Protein AF-A0A7C7CKQ8-F1 (afdb_monomer_lite)

pLDDT: mean 85.45, std 15.58, range [36.16, 98.75]

Foldseek 3Di:
DDDDDDDDDDDDDPPPPPDPPDDPQCPDLVRCQDQLFKAKEKDKWKWFADPVRDTATDDAAAQDDGIKIKMKMAMAGNVRAADWQFWKAKFKDFPNHGFFDWPDRIATAHNRNIDMIITDRVSDWFAADPVDPDHRFMKMKIWGDRPRHIDIYIDTHTHDHVVVDPQDDKDKDKDWPDPDFDPPVPPGDIDIDIFIARPVPRDTIPRPD

Radius of gyration: 27.92 Å; chains: 1; bounding box: 62×60×99 Å

Structure (mmCIF, N/CA/C/O backbone):
data_AF-A0A7C7CKQ8-F1
#
_entry.id   AF-A0A7C7CKQ8-F1
#
loop_
_atom_site.group_PDB
_atom_site.id
_atom_site.type_symbol
_atom_site.label_atom_id
_atom_site.label_alt_id
_atom_site.label_comp_id
_atom_site.label_asym_id
_atom_site.label_entity_id
_atom_site.label_seq_id
_atom_site.pdbx_PDB_ins_code
_atom_site.Cartn_x
_atom_site.Cartn_y
_atom_site.Cartn_z
_atom_site.occupancy
_atom_site.B_iso_or_equiv
_atom_site.auth_seq_id
_atom_site.auth_comp_id
_atom_site.auth_asym_id
_atom_site.auth_atom_id
_atom_site.pdbx_PDB_model_num
ATOM 1 N N . MET A 1 1 ? 32.259 -39.531 76.817 1.00 41.25 1 MET A N 1
ATOM 2 C CA . MET A 1 1 ? 32.164 -39.620 75.342 1.00 41.25 1 MET A CA 1
ATOM 3 C C . MET A 1 1 ? 31.225 -38.518 74.857 1.00 41.25 1 MET A C 1
ATOM 5 O O . MET A 1 1 ? 30.038 -38.591 75.140 1.00 41.25 1 MET A O 1
ATOM 9 N N . LYS A 1 2 ? 31.754 -37.455 74.236 1.00 36.16 2 LYS A N 1
ATOM 10 C CA . LYS A 1 2 ? 30.965 -36.349 73.658 1.00 36.16 2 LYS A CA 1
ATOM 11 C C . LYS A 1 2 ? 30.512 -36.754 72.251 1.00 36.16 2 LYS A C 1
ATOM 13 O O . LYS A 1 2 ? 31.362 -37.095 71.436 1.00 36.16 2 LYS A O 1
ATOM 18 N N . LYS A 1 3 ? 29.207 -36.723 71.971 1.00 40.41 3 LYS A N 1
ATOM 19 C CA . LYS A 1 3 ? 28.663 -36.860 70.611 1.00 40.41 3 LYS A CA 1
ATOM 20 C C . LYS A 1 3 ? 28.448 -35.458 70.040 1.00 40.41 3 LYS A C 1
ATOM 22 O O . LYS A 1 3 ? 27.724 -34.667 70.633 1.00 40.41 3 LYS A O 1
ATOM 27 N N . ILE A 1 4 ? 29.121 -35.156 68.934 1.00 49.53 4 ILE A N 1
ATOM 28 C CA . ILE A 1 4 ? 28.958 -33.923 68.156 1.00 49.53 4 ILE A CA 1
ATOM 29 C C . ILE A 1 4 ? 27.866 -34.203 67.123 1.00 49.53 4 ILE A C 1
ATOM 31 O O . ILE A 1 4 ? 27.979 -35.159 66.358 1.00 49.53 4 ILE A O 1
ATOM 35 N N . PHE A 1 5 ? 26.794 -33.415 67.143 1.00 45.41 5 PHE A N 1
ATOM 36 C CA . PHE A 1 5 ? 25.707 -33.493 66.171 1.00 45.41 5 PHE A CA 1
ATOM 37 C C . PHE A 1 5 ? 26.001 -32.482 65.055 1.00 45.41 5 PHE A C 1
ATOM 39 O O . PHE A 1 5 ? 26.031 -31.280 65.307 1.00 45.41 5 PHE A O 1
ATOM 46 N N . ASN A 1 6 ? 26.266 -32.969 63.842 1.00 40.62 6 ASN A N 1
ATOM 47 C CA . ASN A 1 6 ? 26.418 -32.132 62.652 1.00 40.62 6 ASN A CA 1
ATOM 48 C C . ASN A 1 6 ? 25.029 -31.681 62.180 1.00 40.62 6 ASN A C 1
ATOM 50 O O . ASN A 1 6 ? 24.205 -32.516 61.810 1.00 40.62 6 ASN A O 1
ATOM 54 N N . ILE A 1 7 ? 24.776 -30.372 62.188 1.00 47.56 7 ILE A N 1
ATOM 55 C CA . ILE A 1 7 ? 23.594 -29.760 61.573 1.00 47.56 7 ILE A CA 1
ATOM 56 C C . ILE A 1 7 ? 23.977 -29.364 60.145 1.00 47.56 7 ILE A C 1
ATOM 58 O O . ILE A 1 7 ? 24.810 -28.483 59.944 1.00 47.56 7 ILE A O 1
ATOM 62 N N . ILE A 1 8 ? 23.378 -30.028 59.158 1.00 52.06 8 ILE A N 1
ATOM 63 C CA . ILE A 1 8 ? 23.418 -29.610 57.754 1.00 52.06 8 ILE A CA 1
ATOM 64 C C . ILE A 1 8 ? 22.291 -28.593 57.562 1.00 52.06 8 ILE A C 1
ATOM 66 O O . ILE A 1 8 ? 21.115 -28.940 57.655 1.00 52.06 8 ILE A O 1
ATOM 70 N N . VAL A 1 9 ? 22.651 -27.333 57.322 1.00 49.59 9 VAL A N 1
ATOM 71 C CA . VAL A 1 9 ? 21.715 -26.276 56.921 1.00 49.59 9 VAL A CA 1
ATOM 72 C C . VAL A 1 9 ? 21.543 -26.361 55.406 1.00 49.59 9 VAL A C 1
ATOM 74 O O . VAL A 1 9 ? 22.458 -26.040 54.652 1.00 49.59 9 VAL A O 1
ATOM 77 N N . VAL A 1 10 ? 20.375 -26.821 54.959 1.00 53.75 10 VAL A N 1
ATOM 78 C CA . VAL A 1 10 ? 19.971 -26.752 53.551 1.00 53.75 10 VAL A CA 1
ATOM 79 C C . VAL A 1 10 ? 19.453 -25.339 53.294 1.00 53.75 10 VAL A C 1
ATOM 81 O O . VAL A 1 10 ? 18.386 -24.965 53.772 1.00 53.75 10 VAL A O 1
ATOM 84 N N . VAL A 1 11 ? 20.234 -24.539 52.571 1.00 50.75 11 VAL A N 1
ATOM 85 C CA . VAL A 1 11 ? 19.814 -23.223 52.079 1.00 50.75 11 VAL A CA 1
ATOM 86 C C . VAL A 1 11 ? 18.884 -23.448 50.887 1.00 50.75 11 VAL A C 1
ATOM 88 O O . VAL A 1 11 ? 19.332 -23.740 49.781 1.00 50.75 11 VAL A O 1
ATOM 91 N N . THR A 1 12 ? 17.577 -23.349 51.112 1.00 55.59 12 THR A N 1
ATOM 92 C CA . THR A 1 12 ? 16.575 -23.222 50.047 1.00 55.59 12 THR A CA 1
ATOM 93 C C . THR A 1 12 ? 16.792 -21.896 49.322 1.00 55.59 12 THR A C 1
ATOM 95 O O . THR A 1 12 ? 16.590 -20.830 49.901 1.00 55.59 12 THR A O 1
ATOM 98 N N . GLY A 1 13 ? 17.229 -21.964 48.063 1.00 53.69 13 GLY A N 1
ATOM 99 C CA . GLY A 1 13 ? 17.322 -20.807 47.181 1.00 53.69 13 GLY A CA 1
ATOM 100 C C . GLY A 1 13 ? 15.938 -20.208 46.941 1.00 53.69 13 GLY A C 1
ATOM 101 O O . GLY A 1 13 ? 15.058 -20.872 46.395 1.00 53.69 13 GLY A O 1
ATOM 102 N N . LEU A 1 14 ? 15.751 -18.955 47.361 1.00 54.09 14 LEU A N 1
ATOM 103 C CA . LEU A 1 14 ? 14.639 -18.132 46.903 1.00 54.09 14 LEU A CA 1
ATOM 104 C C . LEU A 1 14 ? 14.793 -17.933 45.391 1.00 54.09 14 LEU A C 1
ATOM 106 O O . LEU A 1 14 ? 15.691 -17.224 44.939 1.00 54.09 14 LEU A O 1
ATOM 110 N N . PHE A 1 15 ? 13.898 -18.542 44.616 1.00 50.78 15 PHE A N 1
ATOM 111 C CA . PHE A 1 15 ? 13.617 -18.105 43.257 1.00 50.78 15 PHE A CA 1
ATOM 112 C C . PHE A 1 15 ? 12.980 -16.715 43.340 1.00 50.78 15 PHE A C 1
ATOM 114 O O . PHE A 1 15 ? 11.789 -16.580 43.609 1.00 50.78 15 PHE A O 1
ATOM 121 N N . ILE A 1 16 ? 13.786 -15.675 43.137 1.00 56.84 16 ILE A N 1
ATOM 122 C CA . ILE A 1 16 ? 13.284 -14.347 42.791 1.00 56.84 16 ILE A CA 1
ATOM 123 C C . ILE A 1 16 ? 12.740 -14.418 41.365 1.00 56.84 16 ILE A C 1
ATOM 125 O O . ILE A 1 16 ? 13.445 -14.188 40.388 1.00 56.84 16 ILE A O 1
ATOM 129 N N . VAL A 1 17 ? 11.468 -14.791 41.249 1.00 55.81 17 VAL A N 1
ATOM 130 C CA . VAL A 1 17 ? 10.666 -14.460 40.074 1.00 55.81 17 VAL A CA 1
ATOM 131 C C . VAL A 1 17 ? 10.487 -12.946 40.139 1.00 55.81 17 VAL A C 1
ATOM 133 O O . VAL A 1 17 ? 9.616 -12.464 40.858 1.00 55.81 17 VAL A O 1
ATOM 136 N N . SER A 1 18 ? 11.365 -12.176 39.490 1.00 46.53 18 SER A N 1
ATOM 137 C CA . SER A 1 18 ? 11.049 -10.770 39.254 1.00 46.53 18 SER A CA 1
ATOM 138 C C . SER A 1 18 ? 9.927 -10.764 38.228 1.00 46.53 18 SER A C 1
ATOM 140 O O . SER A 1 18 ? 10.155 -11.064 37.054 1.00 46.53 18 SER A O 1
ATOM 142 N N . CYS A 1 19 ? 8.706 -10.493 38.679 1.00 60.38 19 CYS A N 1
ATOM 143 C CA . CYS A 1 19 ? 7.676 -10.028 37.770 1.00 60.38 19 CYS A CA 1
ATOM 144 C C . CYS A 1 19 ? 8.235 -8.802 37.037 1.00 60.38 19 CYS A C 1
ATOM 146 O O . CYS A 1 19 ? 8.894 -7.954 37.638 1.00 60.38 19 CYS A O 1
ATOM 148 N N . ASP A 1 20 ? 8.061 -8.767 35.722 1.00 65.56 20 ASP A N 1
ATOM 149 C CA . ASP A 1 20 ? 8.374 -7.592 34.922 1.00 65.56 20 ASP A CA 1
ATOM 150 C C . ASP A 1 20 ? 7.359 -6.500 35.292 1.00 65.56 20 ASP A C 1
ATOM 152 O O . ASP A 1 20 ? 6.211 -6.551 34.861 1.00 65.56 20 ASP A O 1
ATOM 156 N N . ASP A 1 21 ? 7.757 -5.562 36.155 1.00 59.62 2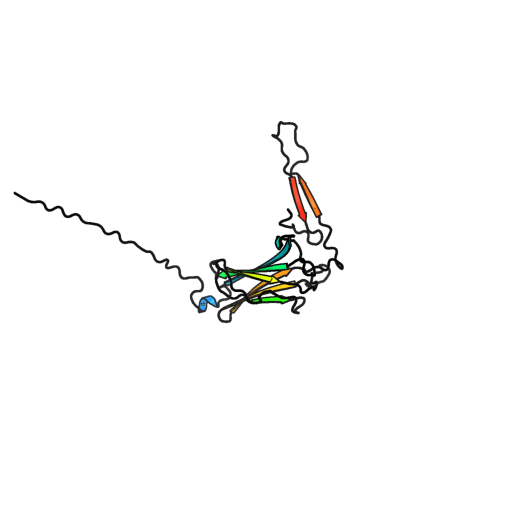1 ASP A N 1
ATOM 157 C CA . ASP A 1 21 ? 6.905 -4.463 36.638 1.00 59.62 21 ASP A CA 1
ATOM 158 C C . ASP A 1 21 ? 6.731 -3.338 35.598 1.00 59.62 21 ASP A C 1
ATOM 160 O O . ASP A 1 21 ? 6.193 -2.270 35.908 1.00 59.62 21 ASP A O 1
ATOM 164 N N . ARG A 1 22 ? 7.191 -3.533 34.354 1.00 65.12 22 ARG A N 1
ATOM 165 C CA . ARG A 1 22 ? 6.934 -2.575 33.278 1.00 65.12 22 ARG A CA 1
ATOM 166 C C . ARG A 1 22 ? 5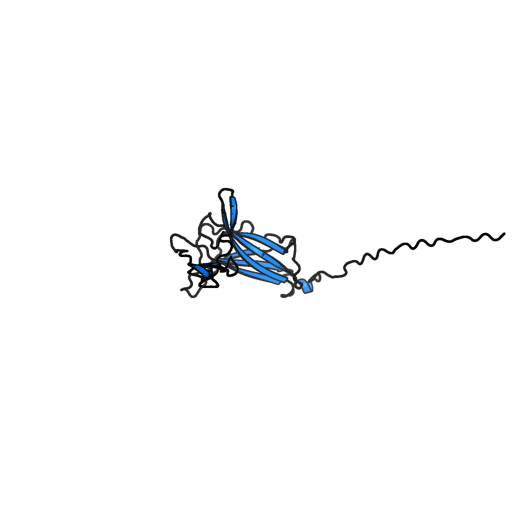.438 -2.560 32.982 1.00 65.12 22 ARG A C 1
ATOM 168 O O . ARG A 1 22 ? 4.880 -3.520 32.457 1.00 65.12 22 ARG A O 1
ATOM 175 N N . GLN A 1 23 ? 4.794 -1.446 33.315 1.00 65.38 23 GLN A N 1
ATOM 176 C CA . GLN A 1 23 ? 3.453 -1.161 32.825 1.00 65.38 23 GLN A CA 1
ATOM 177 C C . GLN A 1 23 ? 3.507 -1.068 31.293 1.00 65.38 23 GLN A C 1
ATOM 179 O O . GLN A 1 23 ? 4.416 -0.414 30.769 1.00 65.38 23 GLN A O 1
ATOM 184 N N . PRO A 1 24 ? 2.574 -1.710 30.568 1.00 67.19 24 PRO A N 1
ATOM 185 C CA . PRO A 1 24 ? 2.436 -1.492 29.135 1.00 67.19 24 PRO A CA 1
ATOM 186 C C . PRO A 1 24 ? 2.264 0.005 28.872 1.00 67.19 24 PRO A C 1
ATOM 188 O O . PRO A 1 24 ? 1.589 0.692 29.650 1.00 67.19 24 PRO A O 1
ATOM 191 N N . ALA A 1 25 ? 2.859 0.514 27.792 1.00 76.75 25 ALA A N 1
ATOM 192 C CA . ALA A 1 25 ? 2.593 1.886 27.382 1.00 76.75 25 ALA A CA 1
ATOM 193 C C . ALA A 1 25 ? 1.086 2.058 27.161 1.00 76.75 25 ALA A C 1
ATOM 195 O O . ALA A 1 25 ? 0.426 1.150 26.654 1.00 76.75 25 ALA A O 1
ATOM 196 N N . ASN A 1 26 ? 0.546 3.214 27.550 1.00 81.06 26 ASN A N 1
ATOM 197 C CA . ASN A 1 26 ? -0.873 3.533 27.389 1.00 81.06 26 ASN A CA 1
ATOM 198 C C . ASN A 1 26 ? -1.826 2.521 28.060 1.00 81.06 26 ASN A C 1
ATOM 200 O O . ASN A 1 26 ? -2.933 2.283 27.579 1.00 81.06 26 ASN A O 1
ATOM 204 N N . SER A 1 27 ? -1.394 1.885 29.152 1.00 72.25 27 SER A N 1
ATOM 205 C CA . SER A 1 27 ? -2.253 1.004 29.958 1.00 72.25 27 SER A CA 1
ATOM 206 C C . SER A 1 27 ? -3.294 1.773 30.781 1.00 72.25 27 SER A C 1
ATOM 208 O O . SER A 1 27 ? -4.318 1.199 31.150 1.00 72.25 27 SER A O 1
ATOM 210 N N . ASP A 1 28 ? -3.066 3.067 31.035 1.00 78.88 28 ASP A N 1
ATOM 211 C CA . ASP A 1 28 ? -4.079 3.994 31.547 1.00 78.88 28 ASP A CA 1
ATOM 212 C C . ASP A 1 28 ? -4.992 4.446 30.397 1.00 78.88 28 ASP A C 1
ATOM 214 O O . ASP A 1 28 ? -4.522 4.959 29.376 1.00 78.88 28 ASP A O 1
ATOM 218 N N . GLU A 1 29 ? -6.307 4.292 30.572 1.00 75.50 29 GLU A N 1
ATOM 219 C CA . GLU A 1 29 ? -7.310 4.706 29.585 1.00 75.50 29 GLU A CA 1
ATOM 220 C C . GLU A 1 29 ? -7.186 6.192 29.206 1.00 75.50 29 GLU A C 1
ATOM 222 O O . GLU A 1 29 ? -7.435 6.559 28.057 1.00 75.50 29 GLU A O 1
ATOM 227 N N . ASN A 1 30 ? -6.755 7.056 30.132 1.00 77.12 30 ASN A N 1
ATOM 228 C CA . ASN A 1 30 ? -6.565 8.478 29.846 1.00 77.12 30 ASN A CA 1
ATOM 229 C C . ASN A 1 30 ? -5.340 8.726 28.960 1.00 77.12 30 ASN A C 1
ATOM 231 O O . ASN A 1 30 ? -5.379 9.593 28.090 1.00 77.12 30 ASN A O 1
ATOM 235 N N . GLU A 1 31 ? -4.261 7.963 29.142 1.00 78.31 31 GLU A N 1
ATOM 236 C CA . GLU A 1 31 ? -3.058 8.088 28.313 1.00 78.31 31 GLU A CA 1
ATOM 237 C C . GLU A 1 31 ? -3.283 7.501 26.915 1.00 78.31 31 GLU A C 1
ATOM 239 O O . GLU A 1 31 ? -2.841 8.094 25.930 1.00 78.31 31 GLU A O 1
ATOM 244 N N . ALA A 1 32 ? -4.065 6.419 26.811 1.00 80.31 32 ALA A N 1
ATOM 245 C CA . ALA A 1 32 ? -4.423 5.752 25.554 1.00 80.31 32 ALA A CA 1
ATOM 246 C C . ALA A 1 32 ? -5.271 6.589 24.586 1.00 80.31 32 ALA A C 1
ATOM 248 O O . ALA A 1 32 ? -5.415 6.226 23.421 1.00 80.31 32 ALA A O 1
ATOM 249 N N . THR A 1 33 ? -5.836 7.703 25.045 1.00 85.62 33 THR A N 1
ATOM 250 C CA . THR A 1 33 ? -6.648 8.604 24.211 1.00 85.62 33 THR A CA 1
ATOM 251 C C . THR A 1 33 ? -5.905 9.876 23.819 1.00 85.62 33 THR A C 1
ATOM 253 O O . THR A 1 33 ? -6.446 10.725 23.112 1.00 85.62 33 THR A O 1
ATOM 256 N N . THR A 1 34 ? -4.648 10.032 24.230 1.00 87.75 34 THR A N 1
ATOM 257 C CA . THR A 1 34 ? -3.832 11.172 23.805 1.00 87.75 34 THR A CA 1
ATOM 258 C C . THR A 1 34 ? -3.347 10.988 22.367 1.00 87.75 34 THR A C 1
ATOM 260 O O . THR A 1 34 ? -3.037 9.880 21.944 1.00 87.75 34 THR A O 1
ATOM 263 N N . SER A 1 35 ? -3.215 12.073 21.599 1.00 82.69 35 SER A N 1
ATOM 264 C CA . SER A 1 35 ? -2.800 12.011 20.184 1.00 82.69 35 SER A CA 1
ATOM 265 C C . SER A 1 35 ? -1.400 11.423 19.946 1.00 82.69 35 SER A C 1
ATOM 267 O O . SER A 1 35 ? -1.065 11.091 18.814 1.00 82.69 35 SER A O 1
ATOM 269 N N . GLY A 1 36 ? -0.579 11.291 20.992 1.00 87.56 36 GLY A N 1
ATOM 270 C CA . GLY A 1 36 ? 0.739 10.652 20.945 1.00 87.56 36 GLY A CA 1
ATOM 271 C C . GLY A 1 36 ? 0.762 9.211 21.459 1.00 87.56 36 GLY A C 1
ATOM 272 O O . GLY A 1 36 ? 1.838 8.619 21.509 1.00 87.56 36 GLY A O 1
ATOM 273 N N . ALA A 1 37 ? -0.386 8.658 21.861 1.00 92.69 37 ALA A N 1
ATOM 274 C CA . ALA A 1 37 ? -0.470 7.314 22.417 1.00 92.69 37 ALA A CA 1
ATOM 275 C C . ALA A 1 37 ? -0.061 6.259 21.387 1.00 92.69 37 ALA A C 1
ATOM 277 O O . ALA A 1 37 ? 0.686 5.338 21.706 1.00 92.69 37 ALA A O 1
ATOM 278 N N . TYR A 1 38 ? -0.495 6.413 20.140 1.00 96.19 38 TYR A N 1
ATOM 279 C CA . TYR A 1 38 ? -0.245 5.433 19.094 1.00 96.19 38 TYR A CA 1
ATOM 280 C C . TYR A 1 38 ? 0.396 6.064 17.867 1.00 96.19 38 TYR A C 1
ATOM 282 O O . TYR A 1 38 ? 0.182 7.231 17.541 1.00 96.19 38 TYR A O 1
ATOM 290 N N . LYS A 1 39 ? 1.185 5.251 17.172 1.00 96.94 39 LYS A N 1
ATOM 291 C CA . LYS A 1 39 ? 1.811 5.564 15.894 1.00 96.94 39 LYS A CA 1
ATOM 292 C C . LYS A 1 39 ? 1.267 4.574 14.876 1.00 96.94 39 LYS A C 1
ATOM 294 O O . LYS A 1 39 ? 1.479 3.370 15.013 1.00 96.94 39 LYS A O 1
ATOM 299 N N . ILE A 1 40 ? 0.579 5.078 13.859 1.00 98.25 40 ILE A N 1
ATOM 300 C CA . ILE A 1 40 ? 0.165 4.282 12.707 1.00 98.25 40 ILE A CA 1
ATOM 301 C C . ILE A 1 40 ? 0.990 4.693 11.489 1.00 98.25 40 ILE A C 1
ATOM 303 O O . ILE A 1 40 ? 1.262 5.872 11.267 1.00 98.25 40 ILE A O 1
ATOM 307 N N . SER A 1 41 ? 1.414 3.711 10.706 1.00 98.50 41 SER A N 1
ATOM 308 C CA . SER A 1 41 ? 2.006 3.926 9.385 1.00 98.50 41 SER A CA 1
ATOM 309 C C . SER A 1 41 ? 1.329 3.008 8.382 1.00 98.50 41 SER A C 1
ATOM 311 O O . SER A 1 41 ? 0.807 1.961 8.764 1.00 98.50 41 SER A O 1
ATOM 313 N N . VAL A 1 42 ? 1.313 3.401 7.111 1.00 98.56 42 VAL A N 1
ATOM 314 C CA . VAL A 1 42 ? 0.705 2.607 6.044 1.00 98.56 42 VAL A CA 1
ATOM 315 C C . VAL A 1 42 ? 1.590 2.607 4.806 1.00 98.56 42 VAL A C 1
ATOM 317 O O . VAL A 1 42 ? 2.217 3.609 4.465 1.00 98.56 42 VAL A O 1
ATOM 320 N N . THR A 1 43 ? 1.650 1.458 4.145 1.00 97.25 43 THR A N 1
ATOM 321 C CA . THR A 1 43 ? 2.384 1.244 2.896 1.00 97.25 43 THR A CA 1
ATOM 322 C C . THR A 1 43 ? 1.514 0.485 1.903 1.00 97.25 43 THR A C 1
ATOM 324 O O . THR A 1 43 ? 0.558 -0.188 2.294 1.00 97.25 43 THR A O 1
ATOM 327 N N . ALA A 1 44 ? 1.843 0.609 0.620 1.00 95.94 44 ALA A N 1
ATOM 328 C CA . ALA A 1 44 ? 1.191 -0.095 -0.472 1.00 95.94 44 ALA A CA 1
ATOM 329 C C . ALA A 1 44 ? 2.254 -0.829 -1.295 1.00 95.94 44 ALA A C 1
ATOM 331 O O . ALA A 1 44 ? 3.301 -0.257 -1.595 1.00 95.94 44 ALA A O 1
ATOM 332 N N . GLN A 1 45 ? 1.983 -2.083 -1.647 1.00 93.88 45 GLN A N 1
ATOM 333 C CA . GLN A 1 45 ? 2.838 -2.887 -2.514 1.00 93.88 45 GLN A CA 1
ATOM 334 C C . GLN A 1 45 ? 1.969 -3.685 -3.481 1.00 93.88 45 GLN A C 1
ATOM 336 O O . GLN A 1 45 ? 1.120 -4.469 -3.061 1.00 93.88 45 GLN A O 1
ATOM 341 N N . SER A 1 46 ? 2.207 -3.511 -4.774 1.00 91.88 46 SER A N 1
ATOM 342 C CA . SER A 1 46 ? 1.499 -4.240 -5.822 1.00 91.88 46 SER A CA 1
ATOM 343 C C . SER A 1 46 ? 2.124 -5.617 -6.056 1.00 91.88 46 SER A C 1
ATOM 345 O O . SER A 1 46 ? 3.346 -5.781 -5.974 1.00 91.88 46 SER A O 1
ATOM 347 N N . TYR A 1 47 ? 1.284 -6.612 -6.335 1.00 90.19 47 TYR A N 1
ATOM 348 C CA . TYR A 1 47 ? 1.686 -7.989 -6.609 1.00 90.19 47 TYR A CA 1
ATOM 349 C C . TYR A 1 47 ? 0.983 -8.521 -7.853 1.00 90.19 47 TYR A C 1
ATOM 351 O O . TYR A 1 47 ? -0.241 -8.469 -7.944 1.00 90.19 47 TYR A O 1
ATOM 359 N N . GLY A 1 48 ? 1.758 -9.074 -8.782 1.00 89.19 48 GLY A N 1
ATOM 360 C CA . GLY A 1 48 ? 1.245 -9.986 -9.800 1.00 89.19 48 GLY A CA 1
ATOM 361 C C . GLY A 1 48 ? 1.242 -11.423 -9.279 1.00 89.19 48 GLY A C 1
ATOM 362 O O . GLY A 1 48 ? 1.780 -11.706 -8.207 1.00 89.19 48 GLY A O 1
ATOM 363 N N . PHE A 1 49 ? 0.675 -12.348 -10.050 1.00 87.69 49 PHE A N 1
ATOM 364 C CA . PHE A 1 49 ? 0.671 -13.771 -9.710 1.00 87.69 49 PHE A CA 1
ATOM 365 C C . PHE A 1 49 ? 1.332 -14.593 -10.816 1.00 87.69 49 PHE A C 1
ATOM 367 O O . PHE A 1 49 ? 1.020 -14.427 -11.997 1.00 87.69 49 PHE A O 1
ATOM 374 N N . ASP A 1 50 ? 2.262 -15.470 -10.435 1.00 86.31 50 ASP A N 1
ATOM 375 C CA . ASP A 1 50 ? 2.895 -16.402 -11.370 1.00 86.31 50 ASP A CA 1
ATOM 376 C C . ASP A 1 50 ? 1.921 -17.516 -11.814 1.00 86.31 50 ASP A C 1
ATOM 378 O O . ASP A 1 50 ? 0.778 -17.614 -11.357 1.00 86.31 50 ASP A O 1
ATOM 382 N N . SER A 1 51 ? 2.370 -18.414 -12.696 1.00 91.38 51 SER A N 1
ATOM 383 C CA . SER A 1 51 ? 1.546 -19.533 -13.181 1.00 91.38 51 SER A CA 1
ATOM 384 C C . SER A 1 51 ? 1.114 -20.525 -12.091 1.00 91.38 51 SER A C 1
ATOM 386 O O . SER A 1 51 ? 0.228 -21.341 -12.333 1.00 91.38 51 SER A O 1
ATOM 388 N N . ASN A 1 52 ? 1.751 -20.488 -10.919 1.00 93.69 52 ASN A N 1
ATOM 389 C CA . ASN A 1 52 ? 1.433 -21.313 -9.756 1.00 93.69 52 ASN A CA 1
ATOM 390 C C . ASN A 1 52 ? 0.615 -20.540 -8.706 1.00 93.69 52 ASN A C 1
ATOM 392 O O . ASN A 1 52 ? 0.370 -21.070 -7.622 1.00 93.69 52 ASN A O 1
ATOM 396 N N . ASN A 1 53 ? 0.173 -19.319 -9.027 1.00 89.62 53 ASN A N 1
ATOM 397 C CA . ASN A 1 53 ? -0.566 -18.421 -8.146 1.00 89.62 53 ASN A CA 1
ATOM 398 C C . ASN A 1 53 ? 0.233 -17.957 -6.911 1.00 89.62 53 ASN A C 1
ATOM 400 O O . ASN A 1 53 ? -0.350 -17.634 -5.873 1.00 89.62 53 ASN A O 1
ATOM 404 N N . ASN A 1 54 ? 1.563 -17.907 -7.014 1.00 88.56 54 ASN A N 1
ATOM 405 C CA . ASN A 1 54 ? 2.398 -17.243 -6.020 1.00 88.56 54 ASN A CA 1
ATOM 406 C C . ASN A 1 54 ? 2.408 -15.739 -6.290 1.00 88.56 54 ASN A C 1
ATOM 408 O O . ASN A 1 54 ? 2.581 -15.316 -7.434 1.00 88.56 54 ASN A O 1
ATOM 412 N N . ALA A 1 55 ? 2.255 -14.941 -5.234 1.00 86.19 55 ALA A N 1
ATOM 413 C CA . ALA A 1 55 ? 2.379 -13.494 -5.323 1.00 86.19 55 ALA A CA 1
ATOM 414 C C . ALA A 1 55 ? 3.838 -13.105 -5.615 1.00 86.19 55 ALA A C 1
ATOM 416 O O . ALA A 1 55 ? 4.754 -13.517 -4.902 1.00 86.19 55 ALA A O 1
ATOM 417 N N . VAL A 1 56 ? 4.040 -12.286 -6.642 1.00 86.69 56 VAL A N 1
ATOM 418 C CA . VAL A 1 56 ? 5.335 -11.734 -7.052 1.00 86.69 56 VAL A CA 1
ATOM 419 C C . VAL A 1 56 ? 5.232 -10.220 -6.980 1.00 86.69 56 VAL A C 1
ATOM 421 O O . VAL A 1 56 ? 4.344 -9.632 -7.597 1.00 86.69 56 VAL A O 1
ATOM 424 N N . ALA A 1 57 ? 6.108 -9.586 -6.201 1.00 85.19 57 ALA A N 1
ATOM 425 C CA . ALA A 1 57 ? 6.102 -8.135 -6.060 1.00 85.19 57 ALA A CA 1
ATOM 426 C C . ALA A 1 57 ? 6.362 -7.475 -7.422 1.00 85.19 57 ALA A C 1
ATOM 428 O O . ALA A 1 57 ? 7.318 -7.820 -8.113 1.00 85.19 57 ALA A O 1
ATOM 429 N N . VAL A 1 58 ? 5.516 -6.516 -7.789 1.00 84.06 58 VAL A N 1
ATOM 430 C CA . VAL A 1 58 ? 5.649 -5.709 -9.007 1.00 84.06 58 VAL A CA 1
ATOM 431 C C . VAL A 1 58 ? 5.676 -4.228 -8.646 1.00 84.06 58 VAL A C 1
ATOM 433 O O . VAL A 1 58 ? 5.327 -3.840 -7.534 1.00 84.06 58 VAL A O 1
ATOM 436 N N . GLY A 1 59 ? 6.138 -3.387 -9.570 1.00 79.44 59 GLY A N 1
ATOM 437 C CA . GLY A 1 59 ? 6.264 -1.953 -9.305 1.00 79.44 59 GLY A CA 1
ATOM 438 C C . GLY A 1 59 ? 4.922 -1.222 -9.246 1.00 79.44 59 GLY A C 1
ATOM 439 O O . GLY A 1 59 ? 4.687 -0.454 -8.319 1.00 79.44 59 GLY A O 1
ATOM 440 N N . GLU A 1 60 ? 4.063 -1.449 -10.237 1.00 84.31 60 GLU A N 1
ATOM 441 C CA . GLU A 1 60 ? 2.850 -0.660 -10.474 1.00 84.31 60 GLU A CA 1
ATOM 442 C C . GLU A 1 60 ? 1.611 -1.552 -10.506 1.00 84.31 60 GLU A C 1
ATOM 444 O O . GLU A 1 60 ? 1.687 -2.722 -10.890 1.00 84.31 60 GLU A O 1
ATOM 449 N N . ASP A 1 61 ? 0.472 -0.971 -10.130 1.00 91.50 61 ASP A N 1
ATOM 450 C CA . ASP A 1 61 ? -0.836 -1.585 -10.309 1.00 91.50 61 ASP A CA 1
ATOM 451 C C . ASP A 1 61 ? -1.384 -1.265 -11.702 1.00 91.50 61 ASP A C 1
ATOM 453 O O . ASP A 1 61 ? -1.277 -0.136 -12.189 1.00 91.50 61 ASP A O 1
ATOM 457 N N . ILE A 1 62 ? -1.973 -2.256 -12.360 1.00 91.75 62 ILE A N 1
ATOM 458 C CA . ILE A 1 62 ? -2.513 -2.123 -13.711 1.00 91.75 62 ILE A CA 1
ATOM 459 C C . ILE A 1 62 ? -3.999 -2.411 -13.636 1.00 91.75 62 ILE A C 1
ATOM 461 O O . ILE A 1 62 ? -4.397 -3.423 -13.070 1.00 91.75 62 ILE A O 1
ATOM 465 N N . GLN A 1 63 ? -4.798 -1.559 -14.276 1.00 93.62 63 GLN A N 1
ATOM 466 C CA . GLN A 1 63 ? -6.240 -1.734 -14.364 1.00 93.62 63 GLN A CA 1
ATOM 467 C C . GLN A 1 63 ? -6.599 -3.169 -14.776 1.00 93.62 63 GLN A C 1
ATOM 469 O O . GLN A 1 63 ? -6.189 -3.653 -15.838 1.00 93.62 63 GLN A O 1
ATOM 474 N N . GLY A 1 64 ? -7.412 -3.821 -13.947 1.00 91.38 64 GLY A N 1
ATOM 475 C CA . GLY A 1 64 ? -7.878 -5.183 -14.175 1.00 91.38 64 GLY A CA 1
ATOM 476 C C . GLY A 1 64 ? -7.296 -6.200 -13.190 1.00 91.38 64 GLY A C 1
ATOM 477 O O . GLY A 1 64 ? -6.649 -5.856 -12.216 1.00 91.38 64 GLY A O 1
ATOM 478 N N . PRO A 1 65 ? -7.545 -7.502 -13.402 1.00 89.81 65 PRO A N 1
ATOM 479 C CA . PRO A 1 65 ? -7.356 -8.512 -12.358 1.00 89.81 65 PRO A CA 1
ATOM 480 C C . PRO A 1 65 ? -5.920 -9.044 -12.236 1.00 89.81 65 PRO A C 1
ATOM 482 O O . PRO A 1 65 ? -5.697 -10.015 -11.517 1.00 89.81 65 PRO A O 1
ATOM 485 N N . LEU A 1 66 ? -4.970 -8.514 -13.012 1.00 88.75 66 LEU A N 1
ATOM 486 C CA . LEU A 1 66 ? -3.623 -9.087 -13.110 1.00 88.75 66 LEU A CA 1
ATOM 487 C C . LEU A 1 66 ? -2.723 -8.696 -11.941 1.00 88.75 66 LEU A C 1
ATOM 489 O O . LEU A 1 66 ? -1.776 -9.425 -11.640 1.00 88.75 66 LEU A O 1
ATOM 493 N N . VAL A 1 67 ? -3.002 -7.553 -11.322 1.00 91.38 67 VAL A N 1
ATOM 494 C CA . VAL A 1 67 ? -2.231 -7.018 -10.211 1.00 91.38 67 VAL A CA 1
ATOM 495 C C . VAL A 1 67 ? -3.185 -6.724 -9.058 1.00 91.38 67 VAL A C 1
ATOM 497 O O . VAL A 1 67 ? -4.298 -6.253 -9.256 1.00 91.38 67 VAL A O 1
ATOM 500 N N . THR A 1 68 ? -2.756 -7.067 -7.848 1.00 93.12 68 THR A N 1
ATOM 501 C CA . THR A 1 68 ? -3.460 -6.749 -6.605 1.00 93.12 68 THR A CA 1
ATOM 502 C C . THR A 1 68 ? -2.545 -5.900 -5.742 1.00 93.12 68 THR A C 1
ATOM 504 O O . THR A 1 68 ? -1.398 -6.279 -5.489 1.00 93.12 68 THR A O 1
ATOM 507 N N . THR A 1 69 ? -3.052 -4.786 -5.221 1.00 96.44 69 THR A N 1
ATOM 508 C CA . THR A 1 69 ? -2.282 -3.941 -4.305 1.00 96.44 69 THR A CA 1
ATOM 509 C C . THR A 1 69 ? -2.551 -4.331 -2.856 1.00 96.44 69 THR A C 1
ATOM 511 O O . THR A 1 69 ? -3.672 -4.259 -2.365 1.00 96.44 69 THR A O 1
ATOM 514 N N . TYR A 1 70 ? -1.512 -4.755 -2.143 1.00 96.44 70 TYR A N 1
ATOM 515 C CA . TYR A 1 70 ? -1.579 -5.026 -0.713 1.00 96.44 70 TYR A CA 1
ATOM 516 C C . TYR A 1 70 ? -1.359 -3.725 0.044 1.00 96.44 70 TYR A C 1
ATOM 518 O O . TYR A 1 70 ? -0.346 -3.053 -0.156 1.00 96.44 70 TYR A O 1
ATOM 526 N N . ILE A 1 71 ? -2.286 -3.397 0.939 1.00 98.31 71 ILE A N 1
ATOM 527 C CA . ILE A 1 71 ? -2.147 -2.277 1.864 1.00 98.31 71 ILE A CA 1
ATOM 528 C C . ILE A 1 71 ? -1.795 -2.837 3.235 1.00 98.31 71 ILE A C 1
ATOM 530 O O . ILE A 1 71 ? -2.490 -3.708 3.761 1.00 98.31 71 ILE A O 1
ATOM 534 N N . ILE A 1 72 ? -0.701 -2.341 3.802 1.00 97.94 72 ILE A N 1
ATOM 535 C CA . ILE A 1 72 ? -0.139 -2.824 5.061 1.00 97.94 72 ILE A CA 1
ATOM 536 C C . ILE A 1 72 ? -0.090 -1.648 6.026 1.00 97.94 72 ILE A C 1
ATOM 538 O O . ILE A 1 72 ? 0.681 -0.711 5.811 1.00 97.94 72 ILE A O 1
ATOM 542 N N . ALA A 1 73 ? -0.897 -1.708 7.084 1.00 98.69 73 ALA A N 1
ATOM 543 C CA . ALA A 1 73 ? -0.802 -0.794 8.213 1.00 98.69 73 ALA A CA 1
ATOM 544 C C . ALA A 1 73 ? -0.008 -1.430 9.357 1.00 98.69 73 ALA A C 1
ATOM 546 O O . ALA A 1 73 ? -0.164 -2.619 9.641 1.00 98.69 73 ALA A O 1
ATOM 547 N N . VAL A 1 74 ? 0.809 -0.621 10.029 1.00 98.75 74 VAL A N 1
ATOM 548 C CA . VAL A 1 74 ? 1.537 -0.995 11.247 1.00 98.75 74 VA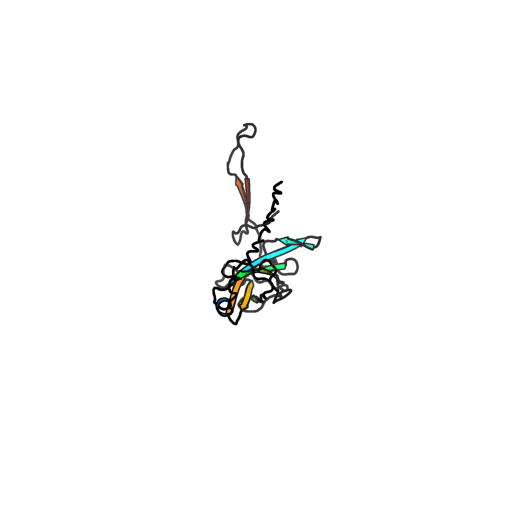L A CA 1
ATOM 549 C C . VAL A 1 74 ? 1.078 -0.092 12.379 1.00 98.75 74 VAL A C 1
ATOM 551 O O . VAL A 1 74 ? 1.188 1.129 12.253 1.00 98.75 74 VAL A O 1
ATOM 554 N N . LEU A 1 75 ? 0.587 -0.685 13.467 1.00 98.50 75 LEU A N 1
ATOM 555 C CA . LEU A 1 75 ? 0.174 0.019 14.678 1.00 98.50 75 LEU A CA 1
ATOM 556 C C . LEU A 1 75 ? 1.154 -0.255 15.821 1.00 98.50 75 LEU A C 1
ATOM 558 O O . LEU A 1 75 ? 1.294 -1.391 16.283 1.00 98.50 75 LEU A O 1
ATOM 562 N N . LEU A 1 76 ? 1.785 0.811 16.302 1.00 97.62 76 LEU A N 1
ATOM 563 C CA . LEU A 1 76 ? 2.684 0.799 17.449 1.00 97.62 76 LEU A CA 1
ATOM 564 C C . LEU A 1 76 ? 2.144 1.711 18.556 1.00 97.62 76 LEU A C 1
ATOM 566 O O . LEU A 1 76 ? 1.401 2.656 18.286 1.00 97.62 76 LEU A O 1
ATOM 570 N N . ASP A 1 77 ? 2.537 1.457 19.799 1.00 95.19 77 ASP A N 1
ATOM 571 C CA . ASP A 1 77 ? 2.353 2.417 20.888 1.00 95.19 77 ASP A CA 1
ATOM 572 C C . ASP A 1 77 ? 3.449 3.502 20.906 1.00 95.19 77 ASP A C 1
ATOM 574 O O . ASP A 1 77 ? 4.330 3.589 20.042 1.00 95.19 77 ASP A O 1
ATOM 578 N N . SER A 1 78 ? 3.394 4.358 21.922 1.00 92.44 78 SER A N 1
ATOM 579 C CA . SER A 1 78 ? 4.329 5.457 22.140 1.00 92.44 78 SER A CA 1
ATOM 580 C C . SER A 1 78 ? 5.767 4.982 22.401 1.00 92.44 78 SER A C 1
ATOM 582 O O . SER A 1 78 ? 6.704 5.735 22.124 1.00 92.44 78 SER A O 1
ATOM 584 N N . LEU A 1 79 ? 5.953 3.726 22.828 1.00 92.75 79 LEU A N 1
ATOM 585 C CA . LEU A 1 79 ? 7.241 3.060 23.063 1.00 92.75 79 LEU A CA 1
ATOM 586 C C . LEU A 1 79 ? 7.655 2.121 21.913 1.00 92.75 79 LEU A C 1
ATOM 588 O O . LEU A 1 79 ? 8.523 1.260 22.095 1.00 92.75 79 LEU A O 1
ATOM 592 N N . ASP A 1 80 ? 7.042 2.285 20.738 1.00 94.94 80 ASP A N 1
ATOM 593 C CA . ASP A 1 80 ? 7.321 1.509 19.527 1.00 94.94 80 ASP A CA 1
ATOM 594 C C . ASP A 1 80 ? 7.067 -0.003 19.694 1.00 94.94 80 ASP A C 1
ATOM 596 O O . ASP A 1 80 ? 7.673 -0.821 18.999 1.00 94.94 80 ASP A O 1
ATOM 600 N N . GLN A 1 81 ? 6.168 -0.398 20.607 1.00 95.38 81 GLN A N 1
ATOM 601 C CA . GLN A 1 81 ? 5.741 -1.792 20.744 1.00 95.38 81 GLN A CA 1
ATOM 602 C C . GLN A 1 81 ? 4.520 -2.089 19.863 1.00 95.38 81 GLN A C 1
ATOM 604 O O . GLN A 1 81 ? 3.573 -1.292 19.835 1.00 95.38 81 GLN A O 1
ATOM 609 N N . PRO A 1 82 ? 4.495 -3.243 19.172 1.00 97.19 82 PRO A N 1
ATOM 610 C CA . PRO A 1 82 ? 3.386 -3.627 18.308 1.00 97.19 82 PRO A CA 1
ATOM 611 C C . PRO A 1 82 ? 2.097 -3.871 19.093 1.00 97.19 82 PRO A C 1
ATOM 613 O O . PRO A 1 82 ? 2.095 -4.553 20.118 1.00 97.19 82 PRO A O 1
ATOM 616 N N . GLN A 1 83 ? 0.987 -3.344 18.578 1.00 96.50 83 GLN A N 1
ATOM 617 C CA . GLN A 1 83 ? -0.330 -3.489 19.198 1.00 96.50 83 GLN A CA 1
ATOM 618 C C . GLN A 1 83 ? -1.127 -4.579 18.491 1.00 96.50 83 GLN A C 1
ATOM 620 O O . GLN A 1 83 ? -1.466 -4.439 17.317 1.00 96.50 83 GLN A O 1
ATOM 625 N N . LYS A 1 84 ? -1.426 -5.668 19.201 1.00 96.81 84 LYS A N 1
ATOM 626 C CA . LYS A 1 84 ? -2.118 -6.853 18.677 1.00 96.81 84 LYS A CA 1
ATOM 627 C C . LYS A 1 84 ? -3.638 -6.760 18.849 1.00 96.81 84 LYS A C 1
ATOM 629 O O . LYS A 1 84 ? -4.111 -6.241 19.852 1.00 96.81 84 LYS A O 1
ATOM 634 N N . ASP A 1 85 ? -4.379 -7.384 17.931 1.00 97.19 85 ASP A N 1
ATOM 635 C CA . ASP A 1 85 ? -5.829 -7.610 17.980 1.00 97.19 85 ASP A CA 1
ATOM 636 C C . ASP A 1 85 ? -6.671 -6.321 17.931 1.00 97.19 85 ASP A C 1
ATOM 638 O O . ASP A 1 85 ? -7.886 -6.361 18.160 1.00 97.19 85 ASP A O 1
ATOM 642 N N . GLU A 1 86 ? -6.046 -5.203 17.557 1.00 97.31 86 GLU A N 1
ATOM 643 C CA . GLU A 1 86 ? -6.687 -3.906 17.362 1.00 97.31 86 GLU A CA 1
ATOM 644 C C . GLU A 1 86 ? -7.256 -3.806 15.942 1.00 97.31 86 GLU A C 1
ATOM 646 O O . GLU A 1 86 ? -6.672 -4.310 14.982 1.00 97.31 86 GLU A O 1
ATOM 651 N N . MET A 1 87 ? -8.428 -3.184 15.797 1.00 98.06 87 MET A N 1
ATOM 652 C CA . MET A 1 87 ? -9.097 -3.046 14.498 1.00 98.06 87 MET A CA 1
ATOM 653 C C . MET A 1 87 ? -8.598 -1.809 13.754 1.00 98.06 87 MET A C 1
ATOM 655 O O . MET A 1 87 ? -8.671 -0.701 14.283 1.00 98.06 87 MET A O 1
ATOM 659 N N . ILE A 1 88 ? -8.164 -1.997 12.507 1.00 98.62 88 ILE A N 1
ATOM 660 C CA . ILE A 1 88 ? -7.775 -0.910 11.601 1.00 98.62 88 ILE A CA 1
ATOM 661 C C . ILE A 1 88 ? -8.825 -0.793 10.508 1.00 98.62 88 ILE A C 1
ATOM 663 O O . ILE A 1 88 ? -9.099 -1.775 9.829 1.00 98.62 88 ILE A O 1
ATOM 667 N N . THR A 1 89 ? -9.399 0.391 10.317 1.00 98.56 89 THR A N 1
ATOM 668 C CA . THR A 1 89 ? -10.359 0.656 9.240 1.00 98.56 89 THR A CA 1
ATOM 669 C C . THR A 1 89 ? -9.639 1.221 8.025 1.00 98.56 89 THR A C 1
ATOM 671 O O . THR A 1 89 ? -8.945 2.227 8.138 1.00 98.56 89 THR A O 1
ATOM 674 N N . PHE A 1 90 ? -9.829 0.606 6.860 1.00 98.62 90 PHE A N 1
ATOM 675 C CA . PHE A 1 90 ? -9.294 1.093 5.590 1.00 98.62 90 PHE A CA 1
ATOM 676 C C . PHE A 1 90 ? -10.382 1.747 4.736 1.00 98.62 90 PHE A C 1
ATOM 678 O O . PHE A 1 90 ? -11.495 1.231 4.611 1.00 98.62 90 PHE A O 1
ATOM 685 N N . SER A 1 91 ? -10.034 2.860 4.093 1.00 98.31 91 SER A N 1
ATOM 686 C CA . SER A 1 91 ? -10.837 3.502 3.046 1.00 98.31 91 SER A CA 1
ATOM 687 C C . SER A 1 91 ? -9.947 3.890 1.869 1.00 98.31 91 SER A C 1
ATOM 6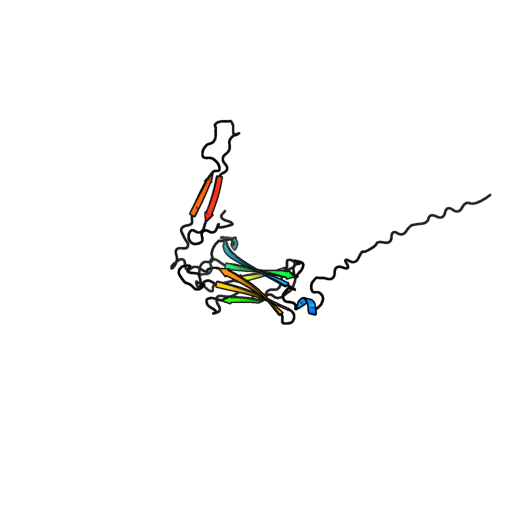89 O O . SER A 1 91 ? -8.779 4.205 2.075 1.00 98.31 91 SER A O 1
ATOM 691 N N . ALA A 1 92 ? -10.478 3.838 0.647 1.00 98.25 92 ALA A N 1
ATOM 692 C CA . ALA A 1 92 ? -9.762 4.186 -0.578 1.00 98.25 92 ALA A CA 1
ATOM 693 C C . ALA A 1 92 ? -10.560 5.223 -1.361 1.00 98.25 92 ALA A C 1
ATOM 695 O O . ALA A 1 92 ? -11.756 5.030 -1.590 1.00 98.25 92 ALA A O 1
ATOM 696 N N . LYS A 1 93 ? -9.905 6.309 -1.777 1.00 97.94 93 LYS A N 1
ATOM 697 C CA . LYS A 1 93 ? -10.542 7.405 -2.505 1.00 97.94 93 LYS A CA 1
ATOM 698 C C . LYS A 1 93 ? -9.713 7.887 -3.683 1.00 97.94 93 LYS A C 1
ATOM 700 O O . LYS A 1 93 ? -8.488 7.855 -3.653 1.00 97.94 93 LYS A O 1
ATOM 705 N N . VAL A 1 94 ? -10.412 8.415 -4.682 1.00 97.12 94 VAL A N 1
ATOM 706 C CA . VAL A 1 94 ? -9.864 9.209 -5.786 1.00 97.12 94 VAL A CA 1
ATOM 707 C C . VAL A 1 94 ? -10.660 10.499 -5.855 1.00 97.12 94 VAL A C 1
ATOM 709 O O . VAL A 1 94 ? -11.890 10.478 -5.935 1.00 97.12 94 VAL A O 1
ATOM 712 N N . SER A 1 95 ? -9.971 11.635 -5.745 1.00 92.56 95 SER A N 1
ATOM 713 C CA . SER A 1 95 ? -10.599 12.967 -5.724 1.00 92.56 95 SER A CA 1
ATOM 714 C C . SER A 1 95 ? -11.789 13.067 -4.747 1.00 92.56 95 SER A C 1
ATOM 716 O O . SER A 1 95 ? -12.804 13.701 -5.032 1.00 92.56 95 SER A O 1
ATOM 718 N N . GLY A 1 96 ? -11.679 12.405 -3.589 1.00 92.94 96 GLY A N 1
ATOM 719 C CA . GLY A 1 96 ? -12.697 12.395 -2.533 1.00 92.94 96 GLY A CA 1
ATOM 720 C C . GLY A 1 96 ? -13.855 11.403 -2.716 1.00 92.94 96 GLY A C 1
ATOM 721 O O . GLY A 1 96 ? -14.662 11.276 -1.796 1.00 92.94 96 GLY A O 1
ATOM 722 N N . SER A 1 97 ? -13.928 10.691 -3.844 1.00 96.62 97 SER A N 1
ATOM 723 C CA . SER A 1 97 ? -14.928 9.643 -4.100 1.00 96.62 97 SER A CA 1
ATOM 724 C C . SER A 1 97 ? -14.348 8.260 -3.830 1.00 96.62 97 SER A C 1
ATOM 726 O O . SER A 1 97 ? -13.181 8.027 -4.135 1.00 96.62 97 SER A O 1
ATOM 728 N N . ASP A 1 98 ? -15.149 7.348 -3.281 1.00 97.00 98 ASP A N 1
ATOM 729 C CA . ASP A 1 98 ? -14.701 5.983 -2.989 1.00 97.00 98 ASP A CA 1
ATOM 730 C C . ASP A 1 98 ? -14.327 5.229 -4.277 1.00 97.00 98 ASP A C 1
ATOM 732 O O . ASP A 1 98 ? -15.001 5.359 -5.303 1.00 97.00 98 ASP A O 1
ATOM 736 N N . ILE A 1 99 ? -13.264 4.423 -4.215 1.00 96.50 99 ILE A N 1
ATOM 737 C CA . ILE A 1 99 ? -12.801 3.579 -5.324 1.00 96.50 99 ILE A CA 1
ATOM 738 C C . ILE A 1 99 ? -12.496 2.159 -4.848 1.00 96.50 99 ILE A C 1
ATOM 740 O O . ILE A 1 99 ? -12.065 1.945 -3.714 1.00 96.50 99 ILE A O 1
ATOM 744 N N . GLY A 1 100 ? -12.664 1.196 -5.754 1.00 95.00 100 GLY A N 1
ATOM 745 C CA . GLY A 1 100 ? -12.225 -0.175 -5.547 1.00 95.00 100 GLY A CA 1
ATOM 746 C C . GLY A 1 100 ? -12.913 -0.858 -4.367 1.00 95.00 100 GLY A C 1
ATOM 747 O O . GLY A 1 100 ? -14.000 -0.476 -3.924 1.00 95.00 100 GLY A O 1
ATOM 748 N N . ARG A 1 101 ? -12.291 -1.929 -3.880 1.00 96.38 101 ARG A N 1
ATOM 749 C CA . ARG A 1 101 ? -12.777 -2.697 -2.735 1.00 96.38 101 ARG A CA 1
ATOM 750 C C . ARG A 1 101 ? -11.632 -3.413 -2.031 1.00 96.38 101 ARG A C 1
ATOM 752 O O . ARG A 1 101 ? -10.740 -3.944 -2.682 1.00 96.38 101 ARG A O 1
ATOM 759 N N . PHE A 1 102 ? -11.728 -3.499 -0.708 1.00 97.94 102 PHE A N 1
ATOM 760 C CA . PHE A 1 102 ? -10.876 -4.368 0.100 1.00 97.94 102 PHE A CA 1
ATOM 761 C C . PHE A 1 102 ? -11.497 -5.757 0.293 1.00 97.94 102 PHE A C 1
ATOM 763 O O . PHE A 1 102 ? -12.724 -5.895 0.359 1.00 97.94 102 PHE A O 1
ATOM 770 N N . ASP A 1 103 ? -10.662 -6.785 0.434 1.00 96.62 103 ASP A N 1
ATOM 771 C CA . ASP A 1 103 ? -11.087 -8.118 0.880 1.00 96.62 103 ASP A CA 1
ATOM 772 C C . ASP A 1 103 ? -11.744 -8.076 2.273 1.00 96.62 103 ASP A C 1
ATOM 774 O O . ASP A 1 103 ? -12.779 -8.710 2.499 1.00 96.62 103 ASP A O 1
ATOM 778 N N . THR A 1 104 ? -11.207 -7.245 3.166 1.00 95.50 104 THR A N 1
ATOM 779 C CA . THR A 1 104 ? -11.827 -6.823 4.423 1.00 95.50 104 THR A CA 1
ATOM 780 C C . THR A 1 104 ? -11.527 -5.352 4.696 1.00 95.50 104 THR A C 1
ATOM 782 O O . THR A 1 104 ? -10.395 -4.906 4.564 1.00 95.50 104 THR A O 1
ATOM 785 N N . SER A 1 105 ? -12.533 -4.571 5.090 1.00 92.44 105 SER A N 1
ATOM 786 C CA . SER A 1 105 ? -12.340 -3.145 5.398 1.00 92.44 105 SER A CA 1
ATOM 787 C C . SER A 1 105 ? -11.829 -2.899 6.818 1.00 92.44 105 SER A C 1
ATOM 789 O O . SER A 1 105 ? -11.397 -1.789 7.110 1.00 92.44 105 SER A O 1
ATOM 791 N N . THR A 1 106 ? -11.905 -3.899 7.703 1.00 94.56 106 THR A N 1
ATOM 792 C CA . THR A 1 106 ? -11.586 -3.759 9.134 1.00 94.56 106 THR A CA 1
ATOM 793 C C . THR A 1 106 ? -10.800 -4.954 9.696 1.00 94.56 106 THR A C 1
ATOM 795 O O . THR A 1 106 ? -11.266 -5.631 10.621 1.00 94.56 106 THR A O 1
ATOM 798 N N . PRO A 1 107 ? -9.625 -5.298 9.133 1.00 97.56 107 PRO A N 1
ATOM 799 C CA . PRO A 1 107 ? -8.782 -6.353 9.695 1.00 97.56 107 PRO A CA 1
ATOM 800 C C . PRO A 1 107 ? -8.315 -6.022 11.120 1.00 97.56 107 PRO A C 1
ATOM 802 O O . PRO A 1 107 ? -8.249 -4.863 11.537 1.00 97.56 107 PRO A O 1
ATOM 805 N N . LYS A 1 108 ? -7.934 -7.072 11.851 1.00 98.06 108 LYS A N 1
ATOM 806 C CA . LYS A 1 108 ? -7.228 -6.947 13.127 1.00 98.06 108 LYS A CA 1
ATOM 807 C C . LYS A 1 108 ? -5.724 -7.016 12.925 1.00 98.06 108 LYS A C 1
ATOM 809 O O . LYS A 1 108 ? -5.256 -7.772 12.073 1.00 98.06 108 LYS A O 1
ATOM 814 N N . THR A 1 109 ? -4.983 -6.289 13.749 1.00 98.50 109 THR A N 1
ATOM 815 C CA . THR A 1 109 ? -3.528 -6.391 13.800 1.00 98.50 109 THR A CA 1
ATOM 816 C C . THR A 1 109 ? -3.072 -7.745 14.352 1.00 98.50 109 THR A C 1
ATOM 818 O O . THR A 1 109 ? -3.673 -8.301 15.274 1.00 98.50 109 THR A O 1
ATOM 821 N N . ASN A 1 110 ? -1.992 -8.296 13.796 1.00 98.12 110 ASN A N 1
ATOM 822 C CA . ASN A 1 110 ? -1.351 -9.513 14.301 1.00 98.12 110 ASN A CA 1
ATOM 823 C C . ASN A 1 110 ? -0.373 -9.211 15.466 1.00 98.12 110 ASN A C 1
ATOM 825 O O . ASN A 1 110 ? -0.333 -8.098 15.985 1.00 98.12 110 ASN A O 1
ATOM 829 N N . ASN A 1 111 ? 0.426 -10.201 15.893 1.00 97.44 111 ASN A N 1
ATOM 830 C CA . ASN A 1 111 ? 1.411 -10.033 16.980 1.00 97.44 111 ASN A CA 1
ATOM 831 C C . ASN A 1 111 ? 2.478 -8.957 16.691 1.00 97.44 111 ASN A C 1
ATOM 833 O O . ASN A 1 111 ? 3.071 -8.440 17.632 1.00 97.44 111 ASN A O 1
ATOM 837 N N . ASP A 1 112 ? 2.714 -8.638 15.419 1.00 97.69 112 ASP A N 1
ATOM 838 C CA . ASP A 1 112 ? 3.693 -7.648 14.967 1.00 97.69 112 ASP A CA 1
ATOM 839 C C . ASP A 1 112 ? 3.043 -6.272 14.725 1.00 97.69 112 ASP A C 1
ATOM 841 O O . ASP A 1 112 ? 3.670 -5.370 14.174 1.00 97.69 112 ASP A O 1
ATOM 845 N N . GLY A 1 113 ? 1.773 -6.095 15.115 1.00 98.06 113 GLY A N 1
ATOM 846 C CA . GLY A 1 113 ? 1.032 -4.850 14.912 1.00 98.06 113 GLY A CA 1
ATOM 847 C C . GLY A 1 113 ? 0.572 -4.641 13.469 1.00 98.06 113 GLY A C 1
ATOM 848 O O . GLY A 1 113 ? 0.147 -3.540 13.123 1.00 98.06 113 GLY A O 1
ATOM 849 N N . LEU A 1 114 ? 0.654 -5.673 12.619 1.00 98.44 114 LEU A N 1
ATOM 850 C CA . LEU A 1 114 ? 0.349 -5.579 11.192 1.00 98.44 114 LEU A CA 1
ATOM 851 C C . LEU A 1 114 ? -1.115 -5.891 10.905 1.00 98.44 114 LEU A C 1
ATOM 853 O O . LEU A 1 114 ? -1.598 -6.972 11.243 1.00 98.44 114 LEU A O 1
ATOM 857 N N . ALA A 1 115 ? -1.779 -4.985 10.197 1.00 98.50 115 ALA A N 1
ATOM 858 C CA . ALA A 1 115 ? -3.071 -5.206 9.564 1.00 98.50 115 ALA A CA 1
ATOM 859 C C . ALA A 1 115 ? -2.900 -5.118 8.043 1.00 98.50 115 ALA A C 1
ATOM 861 O O . ALA A 1 115 ? -2.439 -4.102 7.524 1.00 98.50 115 ALA A O 1
ATOM 862 N N . VAL A 1 116 ? -3.247 -6.193 7.334 1.00 97.88 116 VAL A N 1
ATOM 863 C CA . VAL A 1 116 ? -3.018 -6.325 5.888 1.00 97.88 116 VAL A CA 1
ATOM 864 C C . VAL A 1 116 ? -4.341 -6.567 5.179 1.00 97.88 116 VAL A C 1
ATOM 866 O O . VAL A 1 116 ? -5.122 -7.411 5.618 1.00 97.88 116 VAL A O 1
ATOM 869 N N . VAL A 1 117 ? -4.568 -5.843 4.083 1.00 98.31 117 VAL A N 1
ATOM 870 C CA . VAL A 1 117 ? -5.731 -6.004 3.199 1.00 98.31 117 VAL A CA 1
ATOM 871 C C . VAL A 1 117 ? -5.292 -6.055 1.745 1.00 98.31 117 VAL A C 1
ATOM 873 O O . VAL A 1 117 ? -4.275 -5.469 1.367 1.00 98.31 117 VAL A O 1
ATOM 876 N N . GLN A 1 118 ? -6.084 -6.729 0.921 1.00 97.31 118 GLN A N 1
ATOM 877 C CA . GLN A 1 118 ? -5.944 -6.703 -0.530 1.00 97.31 118 GLN A CA 1
ATOM 878 C C . GLN A 1 118 ? -6.903 -5.669 -1.106 1.00 97.31 118 GLN A C 1
ATOM 880 O O . GLN A 1 118 ? -8.111 -5.766 -0.901 1.00 97.31 118 GLN A O 1
ATOM 885 N N . PHE A 1 119 ? -6.370 -4.694 -1.834 1.00 97.88 119 PHE A N 1
ATOM 886 C CA . PHE A 1 119 ? -7.132 -3.730 -2.613 1.00 97.88 119 PHE A CA 1
ATOM 887 C C . PHE A 1 119 ? -7.311 -4.242 -4.043 1.00 97.88 119 PHE A C 1
ATOM 889 O O . PHE A 1 119 ? -6.339 -4.556 -4.727 1.00 97.88 119 PHE A O 1
ATOM 896 N N . SER A 1 120 ? -8.563 -4.297 -4.490 1.00 95.62 120 SER A N 1
ATOM 897 C CA . SER A 1 120 ? -8.931 -4.465 -5.892 1.00 95.62 120 SER A CA 1
ATOM 898 C C . SER A 1 120 ? -9.426 -3.132 -6.437 1.00 95.62 120 SER A C 1
ATOM 900 O O . SER A 1 120 ? -10.350 -2.539 -5.877 1.00 95.62 120 SER A O 1
ATOM 902 N N . ASP A 1 121 ? -8.862 -2.691 -7.556 1.00 93.81 121 ASP A N 1
ATOM 903 C CA . ASP A 1 121 ? -9.238 -1.470 -8.272 1.00 93.81 121 ASP A CA 1
ATOM 904 C C . ASP A 1 121 ? -10.623 -1.560 -8.940 1.00 93.81 121 ASP A C 1
ATOM 906 O O . ASP A 1 121 ? -11.191 -0.551 -9.353 1.00 93.81 121 ASP A O 1
ATOM 910 N N . GLY A 1 122 ? -11.206 -2.761 -9.032 1.00 92.62 122 GLY A N 1
ATOM 911 C CA . GLY A 1 122 ? -12.511 -2.968 -9.661 1.00 92.62 122 GLY A CA 1
ATOM 912 C C . GLY A 1 122 ? -12.500 -2.746 -11.176 1.00 92.62 122 GLY A C 1
ATOM 913 O O . GLY A 1 122 ? -13.551 -2.461 -11.751 1.00 92.62 122 GLY A O 1
ATOM 914 N N . ASN A 1 123 ? -11.336 -2.892 -11.817 1.00 93.00 123 ASN A N 1
ATOM 915 C CA . ASN A 1 123 ? -11.092 -2.569 -13.219 1.00 93.00 123 ASN A CA 1
ATOM 916 C C . ASN A 1 123 ? -11.275 -1.070 -13.522 1.00 93.00 123 ASN A C 1
ATOM 918 O O . ASN A 1 123 ? -11.789 -0.708 -14.586 1.00 93.00 123 ASN A O 1
ATOM 922 N N . VAL A 1 124 ? -10.863 -0.201 -12.593 1.00 94.81 124 VAL A N 1
ATOM 923 C CA . VAL A 1 124 ? -10.918 1.263 -12.720 1.00 94.81 124 VAL A CA 1
ATOM 924 C C . VAL A 1 124 ? -9.512 1.836 -12.580 1.00 94.81 124 VAL A C 1
ATOM 926 O O . VAL A 1 124 ? -8.883 1.713 -11.534 1.00 94.81 124 VAL A O 1
ATOM 929 N N . ALA A 1 125 ? -9.032 2.504 -13.628 1.00 95.12 125 ALA A N 1
ATOM 930 C CA . ALA A 1 125 ? -7.770 3.227 -13.569 1.00 95.12 125 ALA A CA 1
ATOM 931 C C . ALA A 1 125 ? -7.899 4.514 -12.741 1.00 95.12 125 ALA A C 1
ATOM 933 O O . ALA A 1 125 ? -8.890 5.240 -12.832 1.00 95.12 125 ALA A O 1
ATOM 934 N N . ALA A 1 126 ? -6.860 4.797 -11.967 1.00 95.75 126 ALA A N 1
ATOM 935 C CA . ALA A 1 126 ? -6.712 5.986 -11.146 1.00 95.75 126 ALA A CA 1
ATOM 936 C C . ALA A 1 126 ? -5.223 6.219 -10.897 1.00 95.75 126 ALA A C 1
ATOM 938 O O . ALA A 1 126 ? -4.626 5.620 -10.004 1.00 95.75 126 ALA A O 1
ATOM 939 N N . PHE A 1 127 ? -4.605 7.064 -11.712 1.00 93.00 127 PHE A N 1
ATOM 940 C CA . PHE A 1 127 ? -3.188 7.389 -11.615 1.00 93.00 127 PHE A CA 1
ATOM 941 C C . PHE A 1 127 ? -3.000 8.900 -11.629 1.00 93.00 127 PHE A C 1
ATOM 943 O O . PHE A 1 127 ? -3.768 9.636 -12.244 1.00 93.00 127 PHE A O 1
ATOM 950 N N . ASP A 1 128 ? -1.954 9.345 -10.944 1.00 91.62 128 ASP A N 1
ATOM 951 C CA . ASP A 1 128 ? -1.614 10.756 -10.834 1.00 91.62 128 ASP A CA 1
ATOM 952 C C . ASP A 1 128 ? -0.929 11.254 -12.108 1.00 91.62 128 ASP A C 1
ATOM 954 O O . ASP A 1 128 ? 0.120 10.733 -12.513 1.00 91.62 128 ASP A O 1
ATOM 958 N N . ASN A 1 129 ? -1.504 12.274 -12.739 1.00 86.62 129 ASN A N 1
ATOM 959 C CA . ASN A 1 129 ? -0.890 12.937 -13.872 1.00 86.62 129 ASN A CA 1
ATOM 960 C C . ASN A 1 129 ? -0.075 14.130 -13.369 1.00 86.62 129 ASN A C 1
ATOM 962 O O . ASN A 1 129 ? -0.604 15.212 -13.160 1.00 86.62 129 ASN A O 1
ATOM 966 N N . GLY A 1 130 ? 1.250 13.982 -13.295 1.00 83.94 130 GLY A N 1
ATOM 967 C CA . GLY A 1 130 ? 2.147 15.038 -12.798 1.00 83.94 130 GLY A CA 1
ATOM 968 C C . GLY A 1 130 ? 2.135 16.377 -13.566 1.00 83.94 130 GLY A C 1
ATOM 969 O O . GLY A 1 130 ? 2.873 17.290 -13.201 1.00 83.94 130 GLY A O 1
ATOM 970 N N . THR A 1 131 ? 1.342 16.514 -14.637 1.00 85.88 131 THR A N 1
ATOM 971 C CA . THR A 1 131 ? 1.079 17.795 -15.320 1.00 85.88 131 THR A CA 1
ATOM 972 C C . THR A 1 131 ? -0.129 18.557 -14.766 1.00 85.88 131 THR A C 1
ATOM 974 O O . THR A 1 131 ? -0.331 19.719 -15.127 1.00 85.88 131 THR A O 1
ATOM 977 N N . THR A 1 132 ? -0.926 17.939 -13.896 1.00 87.62 132 THR A N 1
ATOM 978 C CA . THR A 1 132 ? -2.088 18.549 -13.254 1.00 87.62 132 THR A CA 1
ATOM 979 C C . THR A 1 132 ? -1.726 19.007 -11.832 1.00 87.62 132 THR A C 1
ATOM 981 O O . THR A 1 132 ? -0.754 18.542 -11.234 1.00 87.62 132 THR A O 1
ATOM 984 N N . PRO A 1 133 ? -2.453 19.989 -11.274 1.00 90.25 133 PRO A N 1
ATOM 985 C CA . PRO A 1 133 ? -2.172 20.498 -9.932 1.00 90.25 133 PRO A CA 1
ATOM 986 C C . PRO A 1 133 ? -2.779 19.641 -8.809 1.00 90.25 133 PRO A C 1
ATOM 988 O O . PRO A 1 133 ? -2.583 19.959 -7.636 1.00 90.25 133 PRO A O 1
ATOM 991 N N . THR A 1 134 ? -3.568 18.616 -9.136 1.00 92.19 134 THR A N 1
ATOM 992 C CA . THR A 1 134 ? -4.349 17.831 -8.175 1.00 92.19 134 THR A CA 1
ATOM 993 C C . THR A 1 134 ? -4.006 16.364 -8.281 1.00 92.19 134 THR A C 1
ATOM 995 O O . THR A 1 134 ? -3.974 15.841 -9.382 1.00 92.19 134 THR A O 1
ATOM 998 N N . TYR A 1 135 ? -3.859 15.699 -7.136 1.00 93.06 135 TYR A N 1
ATOM 999 C CA . TYR A 1 135 ? -3.601 14.266 -7.107 1.00 93.06 135 TYR A CA 1
ATOM 1000 C C . TYR A 1 135 ? -4.804 13.461 -7.626 1.00 93.06 135 TYR A C 1
ATOM 1002 O O . TYR A 1 135 ? -5.903 13.578 -7.075 1.00 93.06 135 TYR A O 1
ATOM 1010 N N . GLU A 1 136 ? -4.592 12.649 -8.662 1.00 94.81 136 GLU A N 1
ATOM 1011 C CA . GLU A 1 136 ? -5.645 11.836 -9.310 1.00 94.81 136 GLU A CA 1
ATOM 1012 C C . GLU A 1 136 ? -5.486 10.323 -9.091 1.00 94.81 136 GLU A C 1
ATOM 1014 O O . GLU A 1 136 ? -6.320 9.534 -9.538 1.00 94.81 136 GLU A O 1
ATOM 1019 N N . GLY A 1 137 ? -4.425 9.910 -8.396 1.00 95.81 137 GLY A N 1
ATOM 1020 C CA . GLY A 1 137 ? -4.223 8.515 -8.015 1.00 95.81 137 GLY A CA 1
ATOM 1021 C C . GLY A 1 137 ? -5.100 8.071 -6.842 1.00 95.81 137 GLY A C 1
ATOM 1022 O O . GLY A 1 137 ? -5.894 8.838 -6.288 1.00 95.81 137 GLY A O 1
ATOM 1023 N N . VAL A 1 138 ? -4.929 6.814 -6.441 1.00 97.94 138 VAL A N 1
ATOM 1024 C CA . VAL A 1 138 ? -5.612 6.230 -5.286 1.00 97.94 138 VAL A CA 1
ATOM 1025 C C . VAL A 1 138 ? -4.952 6.712 -3.997 1.00 97.94 138 VAL A C 1
ATOM 1027 O O . VAL A 1 138 ? -3.747 6.563 -3.805 1.00 97.94 138 VAL A O 1
ATOM 1030 N N . GLU A 1 139 ? -5.752 7.246 -3.081 1.00 98.25 139 GLU A N 1
ATOM 1031 C CA . GLU A 1 139 ? -5.362 7.548 -1.707 1.00 98.25 139 GLU A CA 1
ATOM 1032 C C . GLU A 1 139 ? -6.062 6.574 -0.759 1.00 98.25 139 GLU A C 1
ATOM 1034 O O . GLU A 1 139 ? -7.291 6.531 -0.692 1.00 98.25 139 GLU A O 1
ATOM 1039 N N . VAL A 1 140 ? -5.276 5.780 -0.030 1.00 98.50 140 VAL A N 1
ATOM 1040 C CA . VAL A 1 140 ? -5.781 4.878 1.007 1.00 98.50 140 VAL A CA 1
ATOM 1041 C C . VAL A 1 140 ? -5.462 5.447 2.374 1.00 98.50 140 VAL A C 1
ATOM 1043 O O . VAL A 1 140 ? -4.306 5.759 2.651 1.00 98.50 140 VAL A O 1
ATOM 1046 N N . THR A 1 141 ? -6.469 5.511 3.239 1.00 98.69 141 THR A N 1
ATOM 1047 C CA . THR A 1 141 ? -6.331 5.899 4.645 1.00 98.69 141 THR A CA 1
ATOM 1048 C C . THR A 1 141 ? -6.568 4.690 5.537 1.00 98.69 141 THR A C 1
ATOM 1050 O O . THR A 1 141 ? -7.592 4.013 5.410 1.00 98.69 141 THR A O 1
ATOM 1053 N N . ALA A 1 142 ? -5.624 4.443 6.444 1.00 98.69 142 ALA A N 1
ATOM 1054 C CA . ALA A 1 142 ? -5.753 3.509 7.552 1.00 98.69 142 ALA A CA 1
ATOM 1055 C C . ALA A 1 142 ? -6.082 4.295 8.826 1.00 98.69 142 ALA A C 1
ATOM 1057 O O . ALA A 1 142 ? -5.369 5.239 9.161 1.00 98.69 142 ALA A O 1
ATOM 1058 N N . LEU A 1 143 ? -7.142 3.896 9.525 1.00 98.56 143 LEU A N 1
ATOM 1059 C CA . LEU A 1 143 ? -7.654 4.563 10.719 1.00 98.56 143 LEU A CA 1
ATOM 1060 C C . LEU A 1 143 ? -7.723 3.587 11.895 1.00 98.56 143 LEU A C 1
ATOM 1062 O O . LEU A 1 143 ? -8.358 2.535 11.806 1.00 98.56 143 LEU A O 1
ATOM 1066 N N . TYR A 1 144 ? -7.125 3.976 13.013 1.00 98.19 144 TYR A N 1
ATOM 1067 C CA . TYR A 1 144 ? -7.309 3.349 14.315 1.00 98.19 144 TYR A CA 1
ATOM 1068 C C . TYR A 1 144 ? -7.989 4.337 15.264 1.00 98.19 144 TYR A C 1
ATOM 1070 O O . TYR A 1 144 ? -7.522 5.462 15.418 1.00 98.19 144 TYR A O 1
ATOM 1078 N N . THR A 1 145 ? -9.0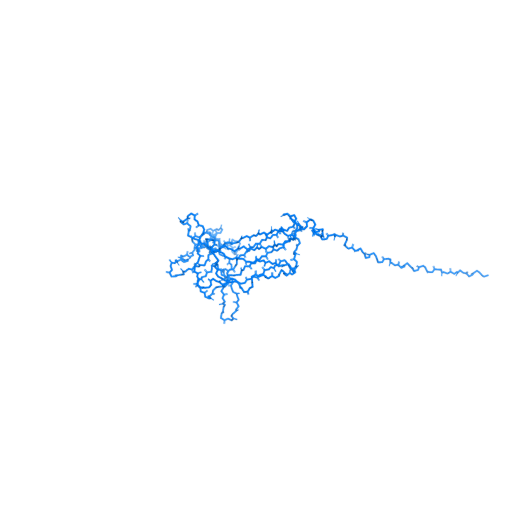62 3.909 15.929 1.00 96.50 145 THR A N 1
ATOM 1079 C CA . THR A 1 145 ? -9.798 4.741 16.889 1.00 96.50 145 THR A CA 1
ATOM 1080 C C . THR A 1 145 ? -9.739 4.111 18.275 1.00 96.50 145 THR A C 1
ATOM 1082 O O . THR A 1 145 ? -10.191 2.980 18.468 1.00 96.50 145 THR A O 1
ATOM 1085 N N . LYS A 1 146 ? -9.253 4.861 19.271 1.00 93.94 146 LYS A N 1
ATOM 1086 C CA . LYS A 1 146 ? -9.227 4.440 20.680 1.00 93.94 146 LYS A CA 1
ATOM 1087 C C . LYS A 1 146 ? -9.833 5.515 21.568 1.00 93.94 146 LYS A C 1
ATOM 1089 O O . LYS A 1 146 ? -9.390 6.656 21.564 1.00 93.94 146 LYS A O 1
ATOM 1094 N N . GLY A 1 147 ? -10.881 5.150 22.311 1.00 89.44 147 GLY A N 1
ATOM 1095 C CA . GLY A 1 147 ? -11.563 6.051 23.251 1.00 89.44 147 GLY A CA 1
ATOM 1096 C C . GLY A 1 147 ? -12.041 7.376 22.639 1.00 89.44 147 GLY A C 1
ATOM 1097 O O . GLY A 1 147 ? -12.089 8.384 23.332 1.00 89.44 147 GLY A O 1
ATOM 1098 N N . GLY A 1 148 ? -12.389 7.375 21.346 1.00 90.00 148 GLY A N 1
ATOM 1099 C CA . GLY A 1 148 ? -12.836 8.566 20.613 1.00 90.00 148 GLY A CA 1
ATOM 1100 C C . GLY A 1 148 ? -11.716 9.410 20.000 1.00 90.00 148 GLY A C 1
ATOM 1101 O O . GLY A 1 148 ? -12.017 10.422 19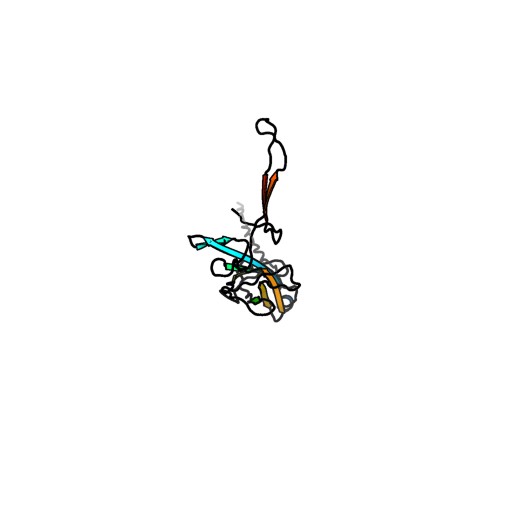.373 1.00 90.00 148 GLY A O 1
ATOM 1102 N N . THR A 1 149 ? -10.457 8.998 20.151 1.00 93.88 149 THR A N 1
ATOM 1103 C CA . THR A 1 149 ? -9.311 9.610 19.476 1.00 93.88 149 THR A CA 1
ATOM 1104 C C . THR A 1 149 ? -8.922 8.790 18.257 1.00 93.88 149 THR A C 1
ATOM 1106 O O . THR A 1 149 ? -8.747 7.573 18.355 1.00 93.88 149 THR A O 1
ATOM 1109 N N . ASP A 1 150 ? -8.762 9.478 17.131 1.00 96.44 150 ASP A N 1
ATOM 1110 C CA . ASP A 1 150 ? -8.396 8.903 15.842 1.00 96.44 150 ASP A CA 1
ATOM 1111 C C . ASP A 1 150 ? -6.892 9.049 15.579 1.00 96.44 150 ASP A C 1
ATOM 1113 O O . ASP A 1 150 ? -6.302 10.113 15.774 1.00 96.44 150 ASP A O 1
ATOM 1117 N N . PHE A 1 151 ? -6.289 7.962 15.106 1.00 97.50 151 PHE A N 1
ATOM 1118 C CA . PHE A 1 151 ? -4.912 7.878 14.639 1.00 97.50 151 PHE A CA 1
ATOM 1119 C C . PHE A 1 151 ? -4.952 7.398 13.195 1.00 97.50 151 PHE A C 1
ATOM 1121 O O . PHE A 1 151 ? -5.414 6.288 12.918 1.00 97.50 151 PHE A O 1
ATOM 1128 N N . GLU A 1 152 ? -4.473 8.226 12.275 1.00 97.75 152 GLU A N 1
ATOM 1129 C CA . GLU A 1 152 ? -4.564 7.952 10.846 1.00 97.75 152 GLU A CA 1
ATOM 1130 C C . GLU A 1 152 ? -3.222 8.098 10.134 1.00 97.75 152 GLU A C 1
ATOM 1132 O O . GLU A 1 152 ? -2.362 8.897 10.512 1.00 97.75 152 GLU A O 1
ATOM 1137 N N . ALA A 1 153 ? -3.055 7.310 9.079 1.00 98.50 153 ALA A N 1
ATOM 1138 C CA . ALA A 1 153 ? -1.991 7.472 8.105 1.00 98.50 153 ALA A CA 1
ATOM 1139 C C . ALA A 1 153 ? -2.537 7.167 6.710 1.00 98.50 153 ALA A C 1
ATOM 1141 O O . ALA A 1 153 ? -3.448 6.349 6.555 1.00 98.50 153 ALA A O 1
ATOM 1142 N N . SER A 1 154 ? -1.945 7.800 5.697 1.00 98.31 154 SER A N 1
ATOM 1143 C CA . SER A 1 154 ? -2.352 7.622 4.304 1.00 98.31 154 SER A CA 1
ATOM 1144 C C . SER A 1 154 ? -1.181 7.226 3.412 1.00 98.31 154 SER A C 1
ATOM 1146 O O . SER A 1 154 ? -0.049 7.665 3.616 1.00 98.31 154 SER A O 1
ATOM 1148 N N . VAL A 1 155 ? -1.474 6.421 2.393 1.00 97.75 155 VAL A N 1
ATOM 1149 C CA . VAL A 1 155 ? -0.559 6.069 1.302 1.00 97.75 155 VAL A CA 1
ATOM 1150 C C . VAL A 1 155 ? -1.225 6.362 -0.036 1.00 97.75 155 VAL A C 1
ATOM 1152 O O . VAL A 1 155 ? -2.446 6.297 -0.171 1.00 97.75 155 VAL A O 1
ATOM 1155 N N . ARG A 1 156 ? -0.404 6.703 -1.025 1.00 96.50 156 ARG A N 1
ATOM 1156 C CA . ARG A 1 156 ? -0.818 7.077 -2.373 1.00 96.50 156 ARG A CA 1
ATOM 1157 C C . ARG A 1 156 ? -0.145 6.176 -3.398 1.00 96.50 156 ARG A C 1
ATOM 1159 O O . ARG A 1 156 ? 1.053 5.927 -3.281 1.00 96.50 156 ARG A O 1
ATOM 1166 N N . PHE A 1 157 ? -0.894 5.705 -4.387 1.00 94.44 157 PHE A N 1
ATOM 1167 C CA . PHE A 1 157 ? -0.385 4.894 -5.497 1.00 94.44 157 PHE A CA 1
ATOM 1168 C C . PHE A 1 157 ? -1.256 5.062 -6.750 1.00 94.44 157 PHE A C 1
ATOM 1170 O O . PHE A 1 157 ? -2.340 5.637 -6.695 1.00 94.44 157 PHE A O 1
ATOM 1177 N N . GLY A 1 158 ? -0.758 4.613 -7.901 1.00 93.81 158 GLY A N 1
ATOM 1178 C CA . GLY A 1 158 ? -1.488 4.660 -9.168 1.00 93.81 158 GLY A CA 1
ATOM 1179 C C . GLY A 1 158 ? -1.975 3.280 -9.601 1.00 93.81 158 GLY A C 1
ATOM 1180 O O . GLY A 1 158 ? -1.261 2.299 -9.416 1.00 93.81 158 GLY A O 1
ATOM 1181 N N . VAL A 1 159 ? -3.158 3.244 -10.214 1.00 95.25 159 VAL A N 1
ATOM 1182 C CA . VAL A 1 159 ? -3.680 2.132 -11.018 1.00 95.25 159 VAL A CA 1
ATOM 1183 C C . VAL A 1 159 ? -3.724 2.596 -12.466 1.00 95.25 159 VAL A C 1
ATOM 1185 O O . VAL A 1 159 ? -4.457 3.529 -12.805 1.00 95.25 159 VAL A O 1
ATOM 1188 N N . PHE A 1 160 ? -2.933 1.972 -13.327 1.00 92.06 160 PHE A N 1
ATOM 1189 C CA . PHE A 1 160 ? -2.690 2.483 -14.671 1.00 92.06 160 PHE A CA 1
ATOM 1190 C C . PHE A 1 160 ? -3.483 1.739 -15.745 1.00 92.06 160 PHE A C 1
ATOM 1192 O O . PHE A 1 160 ? -3.498 0.510 -15.796 1.00 92.06 160 PHE A O 1
ATOM 1199 N N . ASP A 1 161 ? -4.092 2.496 -16.658 1.00 92.12 161 ASP A N 1
ATOM 1200 C CA . ASP A 1 161 ? -4.646 1.962 -17.903 1.00 92.12 161 ASP A CA 1
ATOM 1201 C C . ASP A 1 161 ? -3.533 1.888 -18.956 1.00 92.12 161 ASP A C 1
ATOM 1203 O O . ASP A 1 161 ? -3.136 2.900 -19.538 1.00 92.12 161 ASP A O 1
ATOM 1207 N N . THR A 1 162 ? -3.045 0.676 -19.226 1.00 86.44 162 THR A N 1
ATOM 1208 C CA . THR A 1 162 ? -1.984 0.432 -20.223 1.00 86.44 162 THR A CA 1
ATOM 1209 C C . THR A 1 162 ? -2.405 0.720 -21.666 1.00 86.44 162 THR A C 1
ATOM 1211 O O . THR A 1 162 ? -1.552 0.764 -22.551 1.00 86.44 162 THR A O 1
ATOM 1214 N N . SER A 1 163 ? -3.699 0.928 -21.931 1.00 87.94 163 SER A N 1
ATOM 1215 C CA . SER A 1 163 ? -4.191 1.373 -23.238 1.00 87.94 163 SER A CA 1
ATOM 1216 C C . SER A 1 163 ? -4.168 2.897 -23.400 1.00 87.94 163 SER A C 1
ATOM 1218 O O . SER A 1 163 ? -4.084 3.387 -24.528 1.00 87.94 163 SER A O 1
ATOM 1220 N N . ALA A 1 164 ? -4.214 3.642 -22.291 1.00 84.19 164 ALA A N 1
ATOM 1221 C CA . ALA A 1 164 ? -4.239 5.104 -22.272 1.00 84.19 164 ALA A CA 1
ATOM 1222 C C . ALA A 1 164 ? -2.878 5.726 -21.934 1.00 84.19 164 ALA A C 1
ATOM 1224 O O . ALA A 1 164 ? -2.577 6.834 -22.383 1.00 84.19 164 ALA A O 1
ATOM 1225 N N . VAL A 1 165 ? -2.059 5.025 -21.150 1.00 79.69 165 VAL A N 1
ATOM 1226 C CA . VAL A 1 165 ? -0.751 5.493 -20.696 1.00 79.69 165 VAL A CA 1
ATOM 1227 C C . VAL A 1 165 ? 0.294 4.438 -20.997 1.00 79.69 165 VAL A C 1
ATOM 1229 O O . VAL A 1 165 ? 0.146 3.263 -20.663 1.00 79.69 165 VAL A O 1
ATOM 1232 N N . GLU A 1 166 ? 1.395 4.875 -21.593 1.00 73.06 166 GLU A N 1
ATOM 1233 C CA . GLU A 1 166 ? 2.580 4.043 -21.683 1.00 73.06 166 GLU A CA 1
ATOM 1234 C C . GLU A 1 166 ? 3.283 4.083 -20.321 1.00 73.06 166 GLU A C 1
ATOM 1236 O O . GLU A 1 166 ? 3.931 5.067 -19.977 1.00 73.06 166 GLU A O 1
ATOM 1241 N N . LEU A 1 167 ? 3.160 3.005 -19.540 1.00 67.81 167 LEU A N 1
ATOM 1242 C CA . LEU A 1 167 ? 3.929 2.816 -18.297 1.00 67.81 167 LEU A CA 1
ATOM 1243 C C . LEU A 1 167 ? 5.449 2.802 -18.547 1.00 67.81 167 LEU A C 1
ATOM 1245 O O . LEU A 1 167 ? 6.262 2.945 -17.636 1.00 67.81 167 LEU A O 1
ATOM 1249 N N . TRP A 1 168 ? 5.832 2.650 -19.819 1.00 64.62 168 TRP A N 1
ATOM 1250 C CA . TRP A 1 168 ? 7.183 2.408 -20.294 1.00 64.62 168 TRP A CA 1
ATOM 1251 C C . TRP A 1 168 ? 7.636 3.474 -21.289 1.00 64.62 168 TRP A C 1
ATOM 1253 O O . TRP A 1 168 ? 6.810 4.055 -21.982 1.00 64.62 168 TRP A O 1
ATOM 1263 N N . PRO A 1 169 ? 8.946 3.794 -21.355 1.00 59.06 169 PRO A N 1
ATOM 1264 C CA . PRO A 1 169 ? 10.076 2.874 -21.165 1.00 59.06 169 PRO A CA 1
ATOM 1265 C C . PRO A 1 169 ? 10.797 2.956 -19.815 1.00 59.06 169 PRO A C 1
ATOM 1267 O O . PRO A 1 169 ? 10.954 4.032 -19.254 1.00 59.06 169 PRO A O 1
ATOM 1270 N N . TYR A 1 170 ? 11.304 1.816 -19.327 1.00 74.44 170 TYR A N 1
ATOM 1271 C CA . TYR A 1 170 ? 12.183 1.754 -18.158 1.00 74.44 170 TYR A CA 1
ATOM 1272 C C . TYR A 1 170 ? 13.526 2.358 -18.561 1.00 74.44 170 TYR A C 1
ATOM 1274 O O . TYR A 1 170 ? 13.942 2.241 -19.718 1.00 74.44 170 TYR A O 1
ATOM 1282 N N . GLN A 1 171 ? 14.263 2.919 -17.607 1.00 75.62 171 GLN A N 1
ATOM 1283 C CA . GLN A 1 171 ? 15.667 3.243 -17.828 1.00 75.62 171 GLN A CA 1
ATOM 1284 C C . GLN A 1 171 ? 16.558 2.257 -17.077 1.00 75.62 171 GLN A C 1
ATOM 1286 O O . GLN A 1 171 ? 16.661 2.316 -15.850 1.00 75.62 171 GLN A O 1
ATOM 1291 N N . LEU A 1 172 ? 17.242 1.385 -17.821 1.00 85.12 172 LEU A N 1
ATOM 1292 C CA . LEU A 1 172 ? 18.359 0.608 -17.295 1.00 85.12 172 LEU A CA 1
ATOM 1293 C C . LEU A 1 172 ? 19.601 1.500 -17.236 1.00 85.12 172 LEU A C 1
ATOM 1295 O O . LEU A 1 172 ? 20.098 1.968 -18.259 1.00 85.12 172 LEU A O 1
ATOM 1299 N N . ASN A 1 173 ? 20.113 1.707 -16.031 1.00 84.94 173 ASN A N 1
ATOM 1300 C CA . ASN A 1 173 ? 21.399 2.338 -15.793 1.00 84.94 173 ASN A CA 1
ATOM 1301 C C . ASN A 1 173 ? 22.399 1.255 -15.406 1.00 84.94 173 ASN A C 1
ATOM 1303 O O . ASN A 1 173 ? 22.232 0.604 -14.378 1.00 84.94 173 ASN A O 1
ATOM 1307 N N . LEU A 1 174 ? 23.430 1.078 -16.226 1.00 91.44 174 LEU A N 1
ATOM 1308 C CA . LEU A 1 174 ? 24.561 0.208 -15.932 1.00 91.44 174 LEU A CA 1
ATOM 1309 C C . LEU A 1 174 ? 25.802 1.082 -15.770 1.00 91.44 174 LEU A C 1
ATOM 1311 O O . LEU A 1 174 ? 26.178 1.807 -16.691 1.00 91.44 174 LEU A O 1
ATOM 1315 N N . SER A 1 175 ? 26.423 1.025 -14.598 1.00 92.25 175 SER A N 1
ATOM 1316 C CA . SER A 1 175 ? 27.649 1.752 -14.291 1.00 92.25 175 SER A CA 1
ATOM 1317 C C . SER A 1 175 ? 28.741 0.809 -13.799 1.00 92.25 175 SER A C 1
ATOM 1319 O O . SER A 1 175 ? 28.492 -0.320 -13.378 1.00 92.25 175 SER A O 1
ATOM 1321 N N . THR A 1 176 ? 29.976 1.290 -13.882 1.00 95.25 176 THR A N 1
ATOM 1322 C CA . THR A 1 176 ? 31.178 0.617 -13.394 1.00 95.25 176 THR A CA 1
ATOM 1323 C C . THR A 1 176 ? 31.961 1.588 -12.524 1.00 95.25 176 THR A C 1
ATOM 1325 O O . THR A 1 176 ? 31.988 2.789 -12.804 1.00 95.25 176 THR A O 1
ATOM 1328 N N . ASN A 1 177 ? 32.614 1.087 -11.478 1.00 95.69 177 ASN A N 1
ATOM 1329 C CA . ASN A 1 177 ? 33.508 1.901 -10.650 1.00 95.69 177 ASN A CA 1
ATOM 1330 C C . ASN A 1 177 ? 34.848 2.229 -11.345 1.00 95.69 177 ASN A C 1
ATOM 1332 O O . ASN A 1 177 ? 35.593 3.089 -10.878 1.00 95.69 177 ASN A O 1
ATOM 1336 N N . THR A 1 178 ? 35.159 1.568 -12.464 1.00 92.88 178 THR A N 1
ATOM 1337 C CA . THR A 1 178 ? 36.374 1.798 -13.252 1.00 92.88 178 THR A CA 1
ATOM 1338 C C . THR A 1 178 ? 36.130 1.612 -14.747 1.00 92.88 178 THR A C 1
ATOM 1340 O O . THR A 1 178 ? 35.371 0.741 -15.167 1.00 92.88 178 THR A O 1
ATOM 1343 N N . ASN A 1 179 ? 36.839 2.386 -15.568 1.00 91.00 179 ASN A N 1
ATOM 1344 C CA . ASN A 1 179 ? 36.792 2.265 -17.029 1.00 91.00 179 ASN A CA 1
ATOM 1345 C C . ASN A 1 179 ? 37.782 1.224 -17.580 1.00 91.00 179 ASN A C 1
ATOM 1347 O O . ASN A 1 179 ? 37.763 0.938 -18.774 1.00 91.00 179 ASN A O 1
ATOM 1351 N N . ALA A 1 180 ? 38.671 0.687 -16.739 1.00 90.38 180 ALA A N 1
ATOM 1352 C CA . ALA A 1 180 ? 39.653 -0.313 -17.139 1.00 90.38 180 ALA A CA 1
ATOM 1353 C C . ALA A 1 180 ? 40.077 -1.204 -15.965 1.00 90.38 180 ALA A C 1
ATOM 1355 O O . ALA A 1 180 ? 40.139 -0.766 -14.814 1.00 90.38 180 ALA A O 1
ATOM 1356 N N . ILE A 1 181 ? 40.443 -2.440 -16.291 1.00 92.50 181 ILE A N 1
ATOM 1357 C CA . ILE A 1 181 ? 41.154 -3.365 -15.406 1.00 92.50 181 ILE A CA 1
ATOM 1358 C C . ILE A 1 181 ? 42.490 -3.741 -16.051 1.00 92.50 181 ILE A C 1
ATOM 1360 O O . ILE A 1 181 ? 42.650 -3.635 -17.270 1.00 92.50 181 ILE A O 1
ATOM 1364 N N . LYS A 1 182 ? 43.465 -4.154 -15.243 1.00 91.31 182 LYS A N 1
ATOM 1365 C CA . LYS A 1 182 ? 44.766 -4.619 -15.734 1.00 91.31 182 LYS A CA 1
ATOM 1366 C C . LYS A 1 182 ? 44.738 -6.131 -15.945 1.00 91.31 182 LYS A C 1
ATOM 1368 O O . LYS A 1 182 ? 43.972 -6.839 -15.300 1.00 91.31 182 LYS A O 1
ATOM 1373 N N . LEU A 1 183 ? 45.602 -6.627 -16.830 1.00 87.75 183 LEU A N 1
ATOM 1374 C CA . LEU A 1 183 ? 45.917 -8.052 -16.894 1.00 87.75 183 LEU A CA 1
ATOM 1375 C C . LEU A 1 183 ? 46.921 -8.361 -15.776 1.00 87.75 183 LEU A C 1
ATOM 1377 O O . LEU A 1 183 ? 48.129 -8.323 -15.992 1.00 87.75 183 LEU A O 1
ATOM 1381 N N . ASP A 1 184 ? 46.404 -8.543 -14.565 1.00 92.25 184 ASP A N 1
ATOM 1382 C CA . ASP A 1 184 ? 47.190 -8.695 -13.337 1.00 92.25 184 ASP A CA 1
ATOM 1383 C C . ASP A 1 184 ? 46.691 -9.845 -12.449 1.00 92.25 184 ASP A C 1
ATOM 1385 O O . ASP A 1 184 ? 46.668 -9.739 -11.225 1.00 92.25 184 ASP A O 1
ATOM 1389 N N . ASP A 1 185 ? 46.271 -10.945 -13.081 1.00 87.94 185 ASP A N 1
ATOM 1390 C CA . ASP A 1 185 ? 45.809 -12.173 -12.420 1.00 87.94 185 ASP A CA 1
ATOM 1391 C C . ASP A 1 185 ? 44.672 -11.954 -11.402 1.00 87.94 185 ASP A C 1
ATOM 1393 O O . ASP A 1 185 ? 44.557 -12.642 -10.388 1.00 87.94 185 ASP A O 1
ATOM 1397 N N . GLY A 1 186 ? 43.780 -11.004 -11.700 1.00 84.75 186 GLY A N 1
ATOM 1398 C CA . GLY A 1 186 ? 42.551 -10.770 -10.938 1.00 84.75 186 GLY A CA 1
ATOM 1399 C C . GLY A 1 186 ? 42.724 -9.877 -9.709 1.00 84.75 186 GLY A C 1
ATOM 1400 O O . GLY A 1 186 ? 41.823 -9.836 -8.863 1.00 84.75 186 GLY A O 1
ATOM 1401 N N . ILE A 1 187 ? 43.850 -9.162 -9.605 1.00 89.12 187 ILE A N 1
ATOM 1402 C CA . ILE A 1 187 ? 44.081 -8.155 -8.564 1.00 89.12 187 ILE A CA 1
ATOM 1403 C C . ILE A 1 187 ? 43.221 -6.917 -8.833 1.00 89.12 187 ILE A C 1
ATOM 1405 O O . ILE A 1 187 ? 42.524 -6.451 -7.929 1.00 89.12 187 ILE A O 1
ATOM 1409 N N . THR A 1 188 ? 43.214 -6.402 -10.065 1.00 91.44 188 THR A N 1
ATOM 1410 C CA . THR A 1 188 ? 42.309 -5.313 -10.436 1.00 91.44 188 THR A CA 1
ATOM 1411 C C . THR A 1 188 ? 40.940 -5.884 -10.801 1.00 91.44 188 THR A C 1
ATOM 1413 O O . THR A 1 188 ? 40.821 -6.755 -11.662 1.00 91.44 188 THR A O 1
ATOM 1416 N N . LYS A 1 189 ? 39.882 -5.365 -10.173 1.00 91.69 189 LYS A N 1
ATOM 1417 C CA . LYS A 1 189 ? 38.490 -5.760 -10.425 1.00 91.69 189 LYS A CA 1
ATOM 1418 C C . LYS A 1 189 ? 37.640 -4.533 -10.734 1.00 91.69 189 LYS A C 1
ATOM 1420 O O . LYS A 1 189 ? 37.946 -3.438 -10.268 1.00 91.69 189 LYS A O 1
ATOM 1425 N N . ALA A 1 190 ? 36.579 -4.740 -11.505 1.00 93.06 190 ALA A N 1
ATOM 1426 C CA . ALA A 1 190 ? 35.521 -3.760 -11.698 1.00 93.06 190 ALA A CA 1
ATOM 1427 C C . ALA A 1 190 ? 34.282 -4.208 -10.923 1.00 93.06 190 ALA A C 1
ATOM 1429 O O . ALA A 1 190 ? 33.916 -5.384 -10.959 1.00 93.06 190 ALA A O 1
ATOM 1430 N N . GLU A 1 191 ? 33.638 -3.270 -10.246 1.00 94.69 191 GLU A N 1
ATOM 1431 C CA . GLU A 1 191 ? 32.321 -3.475 -9.655 1.00 94.69 191 GLU A CA 1
ATOM 1432 C C . GLU A 1 191 ? 31.289 -2.862 -10.592 1.00 94.69 191 GLU A C 1
ATOM 1434 O O . GLU A 1 191 ? 31.344 -1.668 -10.898 1.00 94.69 191 GLU A O 1
ATOM 1439 N N . LEU A 1 192 ? 30.367 -3.697 -11.066 1.00 93.12 192 LEU A N 1
ATOM 1440 C CA . LEU A 1 192 ? 29.247 -3.268 -11.888 1.00 93.12 192 LEU A CA 1
ATOM 1441 C C . LEU A 1 192 ? 28.040 -3.021 -10.992 1.00 93.12 192 LEU A C 1
ATOM 1443 O O . LEU A 1 192 ? 27.710 -3.843 -10.141 1.00 93.12 192 LEU A O 1
ATOM 1447 N N . SER A 1 193 ? 27.373 -1.894 -11.204 1.00 90.25 193 SER A N 1
ATOM 1448 C CA . SER A 1 193 ? 26.096 -1.579 -10.572 1.00 90.25 193 SER A CA 1
ATOM 1449 C C . SER A 1 193 ? 25.043 -1.412 -11.655 1.00 90.25 193 SER A C 1
ATOM 1451 O O . SER A 1 193 ? 25.198 -0.593 -12.560 1.00 90.25 193 SER A O 1
ATOM 1453 N N . ALA A 1 194 ? 23.972 -2.195 -11.566 1.00 86.94 194 ALA A N 1
ATOM 1454 C CA . ALA A 1 194 ? 22.810 -2.074 -12.432 1.00 86.94 194 ALA A CA 1
ATOM 1455 C C . ALA A 1 194 ? 21.629 -1.544 -11.620 1.00 86.94 194 ALA A C 1
ATOM 1457 O O . ALA A 1 194 ? 21.412 -1.954 -10.481 1.00 86.94 194 ALA A O 1
ATOM 1458 N N . ARG A 1 195 ? 20.865 -0.625 -12.206 1.00 84.62 195 ARG A N 1
ATOM 1459 C CA . ARG A 1 195 ? 19.640 -0.103 -11.608 1.00 84.62 195 ARG A CA 1
ATOM 1460 C C . ARG A 1 195 ? 18.603 0.156 -12.688 1.00 84.62 195 ARG A C 1
ATOM 1462 O O . ARG A 1 195 ? 18.878 0.874 -13.648 1.00 84.62 195 ARG A O 1
ATOM 1469 N N . ILE A 1 196 ? 17.408 -0.391 -12.503 1.00 81.94 196 ILE A N 1
ATOM 1470 C CA . ILE A 1 196 ? 16.241 -0.088 -13.329 1.00 81.94 196 ILE A CA 1
ATOM 1471 C C . ILE A 1 196 ? 15.442 1.004 -12.617 1.00 81.94 196 ILE A C 1
ATOM 1473 O O . ILE A 1 196 ? 15.115 0.877 -11.438 1.00 81.94 196 ILE A O 1
ATOM 1477 N N . ASN A 1 197 ? 15.162 2.092 -13.329 1.00 74.69 197 ASN A N 1
ATOM 1478 C CA . ASN A 1 197 ? 14.306 3.172 -12.852 1.00 74.69 197 ASN A CA 1
ATOM 1479 C C . ASN A 1 197 ? 13.040 3.257 -13.703 1.00 74.69 197 ASN A C 1
ATOM 1481 O O . ASN A 1 197 ? 13.109 3.084 -14.925 1.00 74.69 197 ASN A O 1
ATOM 1485 N N . SER A 1 198 ? 11.918 3.623 -13.082 1.00 66.69 198 SER A N 1
ATOM 1486 C CA . SER A 1 198 ? 10.787 4.170 -13.838 1.00 66.69 198 SER A CA 1
ATOM 1487 C C . SER A 1 198 ? 11.233 5.483 -14.491 1.00 66.69 198 SER A C 1
ATOM 1489 O O . SER A 1 198 ? 11.804 6.346 -13.819 1.00 66.69 198 SER A O 1
ATOM 1491 N N . ARG A 1 199 ? 11.020 5.652 -15.801 1.00 60.62 199 ARG A N 1
ATOM 1492 C CA . ARG A 1 199 ? 11.425 6.882 -16.508 1.00 60.62 199 ARG A CA 1
ATOM 1493 C C . ARG A 1 199 ? 10.538 8.071 -16.162 1.00 60.62 199 ARG A C 1
ATOM 1495 O O . ARG A 1 199 ? 11.031 9.194 -16.168 1.00 60.62 199 ARG A O 1
ATOM 1502 N N . GLN A 1 200 ? 9.264 7.830 -15.858 1.00 53.47 200 GLN A N 1
ATOM 1503 C CA . GLN A 1 200 ? 8.314 8.883 -15.510 1.00 53.47 200 GLN A CA 1
ATOM 1504 C C . GLN A 1 200 ? 8.540 9.409 -14.087 1.00 53.47 200 GLN A C 1
ATOM 1506 O O . GLN A 1 200 ? 8.478 10.615 -13.869 1.00 53.47 200 GLN A O 1
ATOM 1511 N N . TYR A 1 201 ? 8.873 8.524 -13.140 1.00 58.47 201 TYR A N 1
ATOM 1512 C CA . TYR A 1 201 ? 8.993 8.881 -11.721 1.00 58.47 201 TYR A CA 1
ATOM 1513 C C . TYR A 1 201 ? 10.438 8.940 -11.201 1.00 58.47 201 TYR A C 1
ATOM 1515 O O . TYR A 1 201 ? 10.668 9.372 -10.076 1.00 58.47 201 TYR A O 1
ATOM 1523 N N . GLY A 1 202 ? 11.431 8.490 -11.980 1.00 62.19 202 GLY A N 1
ATOM 1524 C CA . GLY A 1 202 ? 12.859 8.509 -11.616 1.00 62.19 202 GLY A CA 1
ATOM 1525 C C . GLY A 1 202 ? 13.251 7.585 -10.452 1.00 62.19 202 GLY A C 1
ATOM 1526 O O . GLY A 1 202 ? 14.427 7.509 -10.083 1.00 62.19 202 GLY A O 1
ATOM 1527 N N . ASN A 1 203 ? 12.285 6.870 -9.877 1.00 68.38 203 ASN A N 1
ATOM 1528 C CA . ASN A 1 203 ? 12.472 6.034 -8.701 1.00 68.38 203 ASN A CA 1
ATOM 1529 C C . ASN A 1 203 ? 13.065 4.663 -9.068 1.00 68.38 203 ASN A C 1
ATOM 1531 O O . ASN A 1 203 ? 12.764 4.139 -10.147 1.00 68.38 203 ASN A O 1
ATOM 1535 N N . PRO A 1 204 ? 13.916 4.086 -8.191 1.00 69.25 204 PRO A N 1
ATOM 1536 C CA . PRO A 1 204 ? 14.383 2.716 -8.358 1.00 69.25 204 PRO A CA 1
ATOM 1537 C C . PRO A 1 204 ? 13.198 1.769 -8.289 1.00 69.25 204 PRO A C 1
ATOM 1539 O O . PRO A 1 204 ? 12.330 1.927 -7.434 1.00 69.25 204 PRO A O 1
ATOM 1542 N N . ILE A 1 205 ? 13.219 0.752 -9.136 1.00 71.56 205 ILE A N 1
ATOM 1543 C CA . ILE A 1 205 ? 12.305 -0.375 -9.009 1.00 71.56 205 ILE A CA 1
ATOM 1544 C C . ILE A 1 205 ? 13.016 -1.441 -8.182 1.00 71.56 205 ILE A C 1
ATOM 1546 O O . ILE A 1 205 ? 14.149 -1.821 -8.482 1.00 71.56 205 ILE A O 1
ATOM 1550 N N . SER A 1 206 ? 12.380 -1.862 -7.095 1.00 65.69 206 SER A N 1
ATOM 1551 C CA . SER A 1 206 ? 12.841 -2.949 -6.229 1.00 65.69 206 SER A CA 1
ATOM 1552 C C . SER A 1 206 ? 12.332 -4.302 -6.732 1.00 65.69 206 SER A C 1
ATOM 1554 O O . SER A 1 206 ? 11.305 -4.359 -7.400 1.00 65.69 206 SER A O 1
ATOM 1556 N N . ASN A 1 207 ? 13.026 -5.389 -6.374 1.00 57.34 207 ASN A N 1
ATOM 1557 C CA . ASN A 1 207 ? 12.641 -6.779 -6.680 1.00 57.34 207 ASN A CA 1
ATOM 1558 C C . ASN A 1 207 ? 12.527 -7.115 -8.180 1.00 57.34 207 ASN A C 1
ATOM 1560 O O . ASN A 1 207 ? 11.744 -7.971 -8.575 1.00 57.34 207 ASN A O 1
ATOM 1564 N N . VAL A 1 208 ? 13.323 -6.451 -9.017 1.00 58.50 208 VAL A N 1
ATOM 1565 C CA . VAL A 1 208 ? 13.571 -6.881 -10.399 1.00 58.50 208 VAL A CA 1
ATOM 1566 C C . VAL A 1 208 ? 14.623 -7.991 -10.364 1.00 58.50 208 VAL A C 1
ATOM 1568 O O . VAL A 1 208 ? 15.810 -7.698 -10.221 1.00 58.50 208 VAL A O 1
ATOM 1571 N N . GLU A 1 209 ? 14.169 -9.245 -10.404 1.00 46.38 209 GLU A N 1
ATOM 1572 C CA . GLU A 1 209 ? 15.017 -10.437 -10.591 1.00 46.38 209 GLU A CA 1
ATOM 1573 C C . GLU A 1 209 ? 15.324 -10.702 -12.072 1.00 46.38 209 GLU A C 1
ATOM 1575 O O . GLU A 1 209 ? 14.415 -10.527 -12.918 1.00 46.38 209 GLU A O 1
#

Sequence (209 aa):
MKKIFNIIVVVTGLFIVSCDDRQPANSDENEATTSGAYKISVTAQSYGFDSNNNAVAVGEDIQGPLVTTYIIAVLLDSLDQPQKDEMITFSAKVSGSDIGRFDTSTPKTNNDGLAVVQFSDGNVAAFDNGTTPTYEGVEVTALYTKGGTDFEASVRFGVFDTSAVELWPYQLNLSTNTNAIKLDDGITKAELSARINSRQYGNPISNVE

Secondary structure (DSSP, 8-state):
-PPP------------------PPTT-STTGGGSTTSEEEEEEEEEEEE-TT--EEEESSEETTTTEEEEEEEEEEETTS-B--S-B-EEEEEETTEE-SEES-SSPBP-TTSEEEEEEE--S--B---TTSSS--SEEEEEEEEETTEEEEEEEEE-EE-TTTS----EEEEEEES-S---SSTTSS---EEEEEEETTT-PBPS---